Protein AF-A0A0P7AAW5-F1 (afdb_monomer_lite)

Sequence (251 aa):
MNTQIGVGLLVGAVTGTSIYIWNSDNFTKPQKIILLFCIVFPPAQWILAIILFFYNSSVKPSLNVNLNSSSKESTPKTKKQGLSTTEQKQSVEILKEKGLLNESEYQEKIDIIEKQIKIDKIYKSKEYLNLKSLFESGLFTKDEFENKVELLKTKASENNSFIQSDFVREKLIGIWKDNVGTIEFWDDNTFVFNDKNKDITNGSWSVDNSDIIEIRFNSRLEKFYILELSEKTLSYEHNNSRFTLKKENLI

Organism: NCBI:txid1300341

Structure (mmCIF, N/CA/C/O backbone):
data_AF-A0A0P7AAW5-F1
#
_entry.id   AF-A0A0P7AAW5-F1
#
loop_
_atom_site.group_PDB
_atom_site.id
_atom_site.type_symbol
_atom_site.label_atom_id
_atom_site.label_alt_id
_atom_site.label_comp_id
_atom_site.label_asym_id
_atom_site.label_entity_id
_atom_site.label_seq_id
_atom_site.pdbx_PDB_ins_code
_atom_site.Cartn_x
_atom_site.Cartn_y
_atom_site.Cartn_z
_atom_site.occupancy
_atom_site.B_iso_or_equiv
_atom_site.auth_seq_id
_atom_site.auth_comp_id
_atom_site.auth_asym_id
_atom_site.auth_atom_id
_atom_site.pdbx_PDB_model_num
ATOM 1 N N . MET A 1 1 ? 15.274 -18.734 73.877 1.00 60.03 1 MET A N 1
ATOM 2 C CA . MET A 1 1 ? 14.303 -17.776 73.301 1.00 60.03 1 MET A CA 1
ATOM 3 C C . MET A 1 1 ? 12.918 -18.245 73.725 1.00 60.03 1 MET A C 1
ATOM 5 O O . MET A 1 1 ? 12.620 -19.405 73.475 1.00 60.03 1 MET A O 1
ATOM 9 N N . ASN A 1 2 ? 12.127 -17.438 74.443 1.00 74.19 2 ASN A N 1
ATOM 10 C CA . ASN A 1 2 ? 10.803 -17.876 74.907 1.00 74.19 2 ASN A CA 1
ATOM 11 C C . ASN A 1 2 ? 9.932 -18.207 73.692 1.00 74.19 2 ASN A C 1
ATOM 13 O O . ASN A 1 2 ? 9.602 -17.322 72.903 1.00 74.19 2 ASN A O 1
ATOM 17 N N . THR A 1 3 ? 9.574 -19.478 73.538 1.00 80.56 3 THR A N 1
ATOM 18 C CA . THR A 1 3 ? 8.746 -19.997 72.437 1.00 80.56 3 THR A CA 1
ATOM 19 C C . THR A 1 3 ? 7.432 -19.227 72.304 1.00 80.56 3 THR A C 1
ATOM 21 O O . THR A 1 3 ? 6.986 -18.954 71.194 1.00 80.56 3 THR A O 1
ATOM 24 N N . GLN A 1 4 ? 6.876 -18.762 73.424 1.00 84.81 4 GLN A N 1
ATOM 25 C CA . GLN A 1 4 ? 5.680 -17.918 73.474 1.00 84.81 4 GLN A CA 1
ATOM 26 C C . GLN A 1 4 ? 5.862 -16.551 72.788 1.00 84.81 4 GLN A C 1
ATOM 28 O O . GLN A 1 4 ? 4.959 -16.085 72.097 1.00 84.81 4 GLN A O 1
ATOM 33 N N . ILE A 1 5 ? 7.040 -15.930 72.915 1.00 85.81 5 ILE A N 1
ATOM 34 C CA . ILE A 1 5 ? 7.345 -14.634 72.283 1.00 85.81 5 ILE A CA 1
ATOM 35 C C . ILE A 1 5 ? 7.460 -14.802 70.762 1.00 85.81 5 ILE A C 1
ATOM 37 O O . ILE A 1 5 ? 6.952 -13.976 70.008 1.00 85.81 5 ILE A O 1
ATOM 41 N N . GLY A 1 6 ? 8.076 -15.898 70.306 1.00 83.31 6 GLY A N 1
ATOM 42 C CA . GLY A 1 6 ? 8.204 -16.206 68.879 1.00 83.31 6 GLY A CA 1
ATOM 43 C C . GLY A 1 6 ? 6.856 -16.459 68.201 1.00 83.31 6 GLY A C 1
ATOM 44 O O . GLY A 1 6 ? 6.602 -15.928 67.122 1.00 83.31 6 GLY A O 1
ATOM 45 N N . VAL A 1 7 ? 5.965 -17.209 68.858 1.00 87.44 7 VAL A N 1
ATOM 46 C CA . VAL A 1 7 ? 4.606 -17.461 68.351 1.00 87.44 7 VAL A CA 1
ATOM 47 C C . VAL A 1 7 ? 3.795 -16.165 68.293 1.00 87.44 7 VAL A C 1
ATOM 49 O O . VAL A 1 7 ? 3.153 -15.904 67.280 1.00 87.44 7 VAL A O 1
ATOM 52 N N . GLY A 1 8 ? 3.869 -15.318 69.326 1.00 88.75 8 GLY A N 1
ATOM 53 C CA . GLY A 1 8 ? 3.183 -14.022 69.335 1.00 88.75 8 GLY A CA 1
ATOM 54 C C . GLY A 1 8 ? 3.634 -13.097 68.200 1.00 88.75 8 GLY A C 1
ATOM 55 O O . GLY A 1 8 ? 2.800 -12.491 67.529 1.00 88.75 8 GLY A O 1
ATOM 56 N N . LEU A 1 9 ? 4.941 -13.045 67.928 1.00 90.69 9 LEU A N 1
ATOM 57 C CA . LEU A 1 9 ? 5.499 -12.259 66.823 1.00 90.69 9 LEU A CA 1
ATOM 58 C C . LEU A 1 9 ? 5.022 -12.794 65.466 1.00 90.69 9 LEU A C 1
ATOM 60 O O . LEU A 1 9 ? 4.616 -12.013 64.607 1.00 90.69 9 LEU A O 1
ATOM 64 N N . LEU A 1 10 ? 5.000 -14.118 65.292 1.00 87.69 10 LEU A N 1
ATOM 65 C CA . LEU A 1 10 ? 4.547 -14.751 64.055 1.00 87.69 10 LEU A CA 1
ATOM 66 C C . LEU A 1 10 ? 3.060 -14.481 63.804 1.00 87.69 10 LEU A C 1
ATOM 68 O O . LEU A 1 10 ? 2.701 -14.013 62.727 1.00 87.69 10 LEU A O 1
ATOM 72 N N . VAL A 1 11 ? 2.199 -14.685 64.803 1.00 89.31 11 VAL A N 1
ATOM 73 C CA . VAL A 1 11 ? 0.760 -14.394 64.685 1.00 89.31 11 VAL A CA 1
ATOM 74 C C . VAL A 1 11 ? 0.523 -12.906 64.406 1.00 89.31 11 VAL A C 1
ATOM 76 O O . VAL A 1 11 ? -0.292 -12.565 63.546 1.00 89.31 11 VAL A O 1
ATOM 79 N N . GLY A 1 12 ? 1.273 -12.015 65.062 1.00 90.81 12 GLY A N 1
ATOM 80 C CA . GLY A 1 12 ? 1.225 -10.574 64.807 1.00 90.81 12 GLY A CA 1
ATOM 81 C C . GLY A 1 12 ? 1.619 -10.210 63.373 1.00 90.81 12 GLY A C 1
ATOM 82 O O . GLY A 1 12 ? 0.909 -9.450 62.716 1.00 90.81 12 GLY A O 1
ATOM 83 N N . ALA A 1 13 ? 2.696 -10.801 62.848 1.00 90.62 13 ALA A N 1
ATOM 84 C CA . ALA A 1 13 ? 3.151 -10.580 61.477 1.00 90.62 13 ALA A CA 1
ATOM 85 C C . ALA A 1 13 ? 2.133 -11.081 60.441 1.00 90.62 13 ALA A C 1
ATOM 87 O O . ALA A 1 13 ? 1.838 -10.382 59.470 1.00 90.62 13 ALA A O 1
ATOM 88 N N . VAL A 1 14 ? 1.545 -12.259 60.656 1.00 91.62 14 VAL A N 1
ATOM 89 C CA . VAL A 1 14 ? 0.522 -12.838 59.767 1.00 91.62 14 VAL A CA 1
ATOM 90 C C . VAL A 1 14 ? -0.755 -12.004 59.771 1.00 91.62 14 VAL A C 1
ATOM 92 O O . VAL A 1 14 ? -1.318 -11.705 58.717 1.00 91.62 14 VAL A O 1
ATOM 95 N N . THR A 1 15 ? -1.186 -11.561 60.949 1.00 91.31 15 THR A N 1
ATOM 96 C CA . THR A 1 15 ? -2.377 -10.717 61.087 1.00 91.31 15 THR A CA 1
ATOM 97 C C . THR A 1 15 ? -2.145 -9.348 60.448 1.00 91.31 15 THR A C 1
ATOM 99 O O . THR A 1 15 ? -2.961 -8.894 59.647 1.00 91.31 15 THR A O 1
ATOM 102 N N . GLY A 1 16 ? -1.000 -8.716 60.724 1.00 93.19 16 GLY A N 1
ATOM 103 C CA . GLY A 1 16 ? -0.636 -7.417 60.155 1.00 93.19 16 GLY A CA 1
ATOM 104 C C . GLY A 1 16 ? -0.515 -7.450 58.631 1.00 93.19 16 GLY A C 1
ATOM 105 O O . GLY A 1 16 ? -1.063 -6.584 57.950 1.00 93.19 16 GLY A O 1
ATOM 106 N N . THR A 1 17 ? 0.130 -8.481 58.077 1.00 88.69 17 THR A N 1
ATOM 107 C CA . THR A 1 17 ? 0.232 -8.662 56.617 1.00 88.69 17 THR A CA 1
ATOM 108 C C . THR A 1 17 ? -1.128 -8.924 55.976 1.00 88.69 17 THR A C 1
ATOM 110 O O . THR A 1 17 ? -1.423 -8.350 54.929 1.00 88.69 17 THR A O 1
ATOM 113 N N . SER A 1 18 ? -2.000 -9.699 56.623 1.00 89.44 18 SER A N 1
ATOM 114 C CA . SER A 1 18 ? -3.362 -9.944 56.133 1.00 89.44 18 SER A CA 1
ATOM 115 C C . SER A 1 18 ? -4.206 -8.665 56.104 1.00 89.44 18 SER A C 1
ATOM 117 O O . SER A 1 18 ? -4.866 -8.392 55.101 1.00 89.44 18 SER A O 1
ATOM 119 N N . ILE A 1 19 ? -4.132 -7.835 57.153 1.00 91.81 19 ILE A N 1
ATOM 120 C CA . ILE A 1 19 ? -4.803 -6.524 57.202 1.00 91.81 19 ILE A CA 1
ATOM 121 C C . ILE A 1 19 ? -4.259 -5.596 56.109 1.00 91.81 19 ILE A C 1
ATOM 123 O O . ILE A 1 19 ? -5.036 -4.950 55.403 1.00 91.81 19 ILE A O 1
ATOM 127 N N . TYR A 1 20 ? -2.936 -5.554 55.928 1.00 92.19 20 TYR A N 1
ATOM 128 C CA . TYR A 1 20 ? -2.303 -4.754 54.878 1.00 92.19 20 TYR A CA 1
ATOM 129 C C . TYR A 1 20 ? -2.790 -5.157 53.479 1.00 92.19 20 TYR A C 1
ATOM 131 O O . TYR A 1 20 ? -3.197 -4.300 52.695 1.00 92.19 20 TYR A O 1
ATOM 139 N N . ILE A 1 21 ? -2.813 -6.459 53.173 1.00 90.44 21 ILE A N 1
ATOM 140 C CA . ILE A 1 21 ? -3.305 -6.988 51.890 1.00 90.44 21 ILE A CA 1
ATOM 141 C C . ILE A 1 21 ? -4.779 -6.623 51.682 1.00 90.44 21 ILE A C 1
ATOM 143 O O . ILE A 1 21 ? -5.168 -6.225 50.581 1.00 90.44 21 ILE A O 1
ATOM 147 N N . TRP A 1 22 ? -5.599 -6.726 52.731 1.00 90.31 22 TRP A N 1
ATOM 148 C CA . TRP A 1 22 ? -7.027 -6.425 52.654 1.00 90.31 22 TRP A CA 1
ATOM 149 C C . TRP A 1 22 ? -7.299 -4.951 52.331 1.00 90.31 22 TRP A C 1
ATOM 151 O O . TRP A 1 22 ? -8.134 -4.653 51.472 1.00 90.31 22 TRP A O 1
ATOM 161 N N . ASN A 1 23 ? -6.543 -4.038 52.944 1.00 89.75 23 ASN A N 1
ATOM 162 C CA . ASN A 1 23 ? -6.701 -2.594 52.756 1.00 89.75 23 ASN A CA 1
ATOM 163 C C . ASN A 1 23 ? -5.959 -2.035 51.534 1.00 89.75 23 ASN A C 1
ATOM 165 O O . ASN A 1 23 ? -6.226 -0.913 51.125 1.00 89.75 23 ASN A O 1
ATOM 169 N N . SER A 1 24 ? -5.041 -2.790 50.930 1.00 88.31 24 SER A N 1
ATOM 170 C CA . SER A 1 24 ? -4.244 -2.303 49.801 1.00 88.31 24 SER A CA 1
ATOM 171 C C . SER A 1 24 ? -5.014 -2.309 48.473 1.00 88.31 24 SER A C 1
ATOM 173 O O . SER A 1 24 ? -5.672 -3.291 48.126 1.00 88.31 24 SER A O 1
ATOM 175 N N . ASP A 1 25 ? -4.853 -1.257 47.667 1.00 87.62 25 ASP A N 1
ATOM 176 C CA . ASP A 1 25 ? -5.354 -1.176 46.279 1.00 87.62 25 ASP A CA 1
ATOM 177 C C . ASP A 1 25 ? -4.447 -1.885 45.258 1.00 87.62 25 ASP A C 1
ATOM 179 O O . ASP A 1 25 ? -4.688 -1.876 44.041 1.00 87.62 25 ASP A O 1
ATOM 183 N N . ASN A 1 26 ? -3.371 -2.509 45.741 1.00 86.12 26 ASN A N 1
ATOM 184 C CA . ASN A 1 26 ? -2.445 -3.270 44.911 1.00 86.12 26 ASN A CA 1
ATOM 185 C C . ASN A 1 26 ? -2.967 -4.665 44.579 1.00 86.12 26 ASN A C 1
ATOM 187 O O . ASN A 1 26 ? -2.410 -5.298 43.692 1.00 86.12 26 ASN A O 1
ATOM 191 N N . PHE A 1 27 ? -4.030 -5.132 45.241 1.00 89.88 27 PHE A N 1
ATOM 192 C CA . PHE A 1 27 ? -4.625 -6.448 45.020 1.00 89.88 27 PHE A CA 1
ATOM 193 C C . PHE A 1 27 ? -6.083 -6.322 44.582 1.00 89.88 27 PHE A C 1
ATOM 195 O O . PHE A 1 27 ? -6.860 -5.536 45.124 1.00 89.88 27 PHE A O 1
ATOM 202 N N . THR A 1 28 ? -6.483 -7.134 43.612 1.00 90.06 28 THR A N 1
ATOM 203 C CA . THR A 1 28 ? -7.884 -7.244 43.193 1.00 90.06 28 THR A CA 1
ATOM 204 C C . THR A 1 28 ? -8.702 -7.998 44.247 1.00 90.06 28 THR A C 1
ATOM 206 O O . THR A 1 28 ? -8.170 -8.803 45.011 1.00 90.06 28 THR A O 1
ATOM 209 N N . LYS A 1 29 ? -10.023 -7.782 44.282 1.00 89.31 29 LYS A N 1
ATOM 210 C CA . LYS A 1 29 ? -10.941 -8.501 45.188 1.00 89.31 29 LYS A CA 1
ATOM 211 C C . LYS A 1 29 ? -10.742 -10.034 45.194 1.00 89.31 29 LYS A C 1
ATOM 213 O O . LYS A 1 29 ? -10.622 -10.581 46.287 1.00 89.31 29 LYS A O 1
ATOM 218 N N . PRO A 1 30 ? -10.639 -10.739 44.045 1.00 89.81 30 PRO A N 1
ATOM 219 C CA . PRO A 1 30 ? -10.404 -12.185 44.056 1.00 89.81 30 PRO A CA 1
ATOM 220 C C . PRO A 1 30 ? -9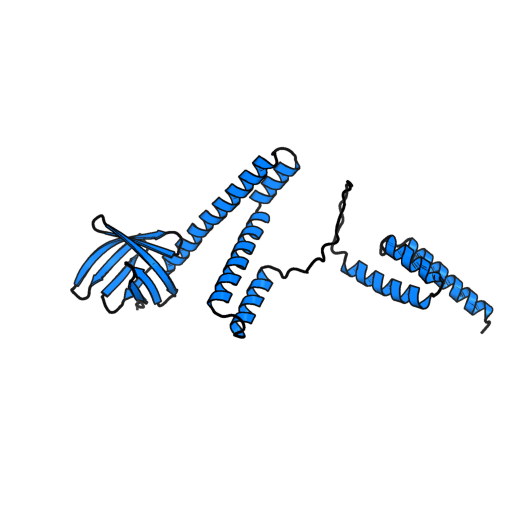.026 -12.565 44.615 1.00 89.81 30 PRO A C 1
ATOM 222 O O . PRO A 1 30 ? -8.917 -13.534 45.357 1.00 89.81 30 PRO A O 1
ATOM 225 N N . GLN A 1 31 ? -7.981 -11.784 44.333 1.00 90.81 31 GLN A N 1
ATOM 226 C CA . GLN A 1 31 ? -6.645 -12.023 44.889 1.00 90.81 31 GLN A CA 1
ATOM 227 C C . GLN A 1 31 ? -6.622 -11.861 46.412 1.00 90.81 31 GLN A C 1
ATOM 229 O O . GLN A 1 31 ? -6.001 -12.670 47.095 1.00 90.81 31 GLN A O 1
ATOM 234 N N . LYS A 1 32 ? -7.343 -10.869 46.954 1.00 92.38 32 LYS A N 1
ATOM 235 C CA . LYS A 1 32 ? -7.508 -10.694 48.406 1.00 92.38 32 LYS A CA 1
ATOM 236 C C . LYS A 1 32 ? -8.177 -11.912 49.045 1.00 92.38 32 LYS A C 1
ATOM 238 O O . LYS A 1 32 ? -7.732 -12.359 50.094 1.00 92.38 32 LYS A O 1
ATOM 243 N N . ILE A 1 33 ? -9.198 -12.473 48.395 1.00 91.44 33 ILE A N 1
ATOM 244 C CA . ILE A 1 33 ? -9.905 -13.672 48.874 1.00 91.44 33 ILE A CA 1
ATOM 245 C C . ILE A 1 33 ? -8.979 -14.899 48.865 1.00 91.44 33 ILE A C 1
ATOM 247 O O . ILE A 1 33 ? -8.920 -15.621 49.857 1.00 91.44 33 ILE A O 1
ATOM 251 N N . ILE A 1 34 ? -8.215 -15.110 47.788 1.00 91.12 34 ILE A N 1
ATOM 252 C CA . ILE A 1 34 ? -7.255 -16.224 47.696 1.00 91.12 34 ILE A CA 1
ATOM 253 C C . ILE A 1 34 ? -6.165 -16.086 48.769 1.00 91.12 34 ILE A C 1
ATOM 255 O O . ILE A 1 34 ? -5.879 -17.042 49.485 1.00 91.12 34 ILE A O 1
ATOM 259 N N . LEU A 1 35 ? -5.594 -14.888 48.931 1.00 90.62 35 LEU A N 1
ATOM 260 C CA . LEU A 1 35 ? -4.565 -14.624 49.941 1.00 90.62 35 LEU A CA 1
ATOM 261 C C . LEU A 1 35 ? -5.091 -14.779 51.371 1.00 90.62 35 LEU A C 1
ATOM 263 O O . LEU A 1 35 ? -4.342 -15.213 52.241 1.00 90.62 35 LEU A O 1
ATOM 267 N N . LEU A 1 36 ? -6.365 -14.464 51.615 1.00 89.31 36 LEU A N 1
ATOM 268 C CA . LEU A 1 36 ? -7.005 -14.675 52.912 1.00 89.31 36 LEU A CA 1
ATOM 269 C C . LEU A 1 36 ? -7.164 -16.168 53.227 1.00 89.31 36 LEU A C 1
ATOM 271 O O . LEU A 1 36 ? -6.926 -16.576 54.359 1.00 89.31 36 LEU A O 1
ATOM 275 N N . PHE A 1 37 ? -7.495 -17.000 52.235 1.00 89.81 37 PHE A N 1
ATOM 276 C CA . PHE A 1 37 ? -7.527 -18.457 52.413 1.00 89.81 37 PHE A CA 1
ATOM 277 C C . PHE A 1 37 ? -6.135 -19.022 52.750 1.00 89.81 37 PHE A C 1
ATOM 279 O O . PHE A 1 37 ? -6.005 -19.947 53.550 1.00 89.81 37 PHE A O 1
ATOM 286 N N . CYS A 1 38 ? -5.075 -18.417 52.207 1.00 87.75 38 CYS A N 1
ATOM 287 C CA . CYS A 1 38 ? -3.691 -18.799 52.489 1.00 87.75 38 CYS A CA 1
ATOM 288 C C . CYS A 1 38 ? -3.187 -18.414 53.893 1.00 87.75 38 CYS A C 1
ATOM 290 O O . CYS A 1 38 ? -2.050 -18.754 54.213 1.00 87.75 38 CYS A O 1
ATOM 292 N N . ILE A 1 39 ? -3.994 -17.779 54.754 1.00 88.38 39 ILE A N 1
ATOM 293 C CA . ILE A 1 39 ? -3.581 -17.410 56.124 1.00 88.38 39 ILE A CA 1
ATOM 294 C C . ILE A 1 39 ? -3.192 -18.624 56.985 1.00 88.38 39 ILE A C 1
ATOM 296 O O . ILE A 1 39 ? -2.385 -18.511 57.905 1.00 88.38 39 ILE A O 1
ATOM 300 N N . VAL A 1 40 ? -3.725 -19.806 56.651 1.00 89.12 40 VAL A N 1
ATOM 301 C CA . VAL A 1 40 ? -3.396 -21.088 57.297 1.00 89.12 40 VAL A CA 1
ATOM 302 C C . VAL A 1 40 ? -1.945 -21.503 57.020 1.00 89.12 40 VAL A C 1
ATOM 304 O O . VAL A 1 40 ? -1.347 -22.236 57.805 1.00 89.12 40 VAL A O 1
ATOM 307 N N . PHE A 1 41 ? -1.351 -21.008 55.930 1.00 93.00 41 PHE A N 1
ATOM 308 C CA . PHE A 1 41 ? 0.029 -21.288 55.550 1.00 93.00 41 PHE A CA 1
ATOM 309 C C . PHE A 1 41 ? 0.771 -19.989 55.178 1.00 93.00 41 PHE A C 1
ATOM 311 O O . PHE A 1 41 ? 0.967 -19.684 53.993 1.00 93.00 41 PHE A O 1
ATOM 318 N N . PRO A 1 42 ? 1.227 -19.223 56.190 1.00 85.56 42 PRO A N 1
ATOM 319 C CA . PRO A 1 42 ? 1.832 -17.906 55.995 1.00 85.56 42 PRO A CA 1
ATOM 320 C C . PRO A 1 42 ? 2.977 -17.830 54.978 1.00 85.56 42 PRO A C 1
ATOM 322 O O . PRO A 1 42 ? 3.006 -16.874 54.201 1.00 85.56 42 PRO A O 1
ATOM 325 N N . PRO A 1 43 ? 3.891 -18.820 54.888 1.00 89.56 43 PRO A N 1
ATOM 326 C CA . PRO A 1 43 ? 4.946 -18.774 53.881 1.00 89.56 43 PRO A CA 1
ATOM 327 C C . PRO A 1 43 ? 4.408 -18.731 52.442 1.00 89.56 43 PRO A C 1
ATOM 329 O O . PRO A 1 43 ? 4.913 -17.958 51.629 1.00 89.56 43 PRO A O 1
ATOM 332 N N . ALA A 1 44 ? 3.353 -19.493 52.118 1.00 88.50 44 ALA A N 1
ATOM 333 C CA . ALA A 1 44 ? 2.747 -19.412 50.783 1.00 88.50 44 ALA A CA 1
ATOM 334 C C . ALA A 1 44 ? 1.960 -18.115 50.594 1.00 88.50 44 ALA A C 1
ATOM 336 O O . ALA A 1 44 ? 1.981 -17.566 49.494 1.00 88.50 44 ALA A O 1
ATOM 337 N N . GLN A 1 45 ? 1.312 -17.600 51.647 1.00 91.50 45 GLN A N 1
ATOM 338 C CA . GLN A 1 45 ? 0.633 -16.304 51.595 1.00 91.50 45 GLN A CA 1
ATOM 339 C C . GLN A 1 45 ? 1.604 -15.192 51.175 1.00 91.50 45 GLN A C 1
ATOM 341 O O . GLN A 1 45 ? 1.270 -14.389 50.307 1.00 91.50 45 GLN A O 1
ATOM 346 N N . TRP A 1 46 ? 2.820 -15.166 51.729 1.00 91.88 46 TRP A N 1
ATOM 347 C CA . TRP A 1 46 ? 3.830 -14.160 51.388 1.00 91.88 46 TRP A CA 1
ATOM 348 C C . TRP A 1 46 ? 4.375 -14.319 49.972 1.00 91.88 46 TRP A C 1
ATOM 350 O O . TRP A 1 46 ? 4.439 -13.337 49.234 1.00 91.88 46 TRP A O 1
ATOM 360 N N . ILE A 1 47 ? 4.715 -15.545 49.562 1.00 91.25 47 ILE A N 1
ATOM 361 C CA . ILE A 1 47 ? 5.205 -15.814 48.201 1.00 91.25 47 I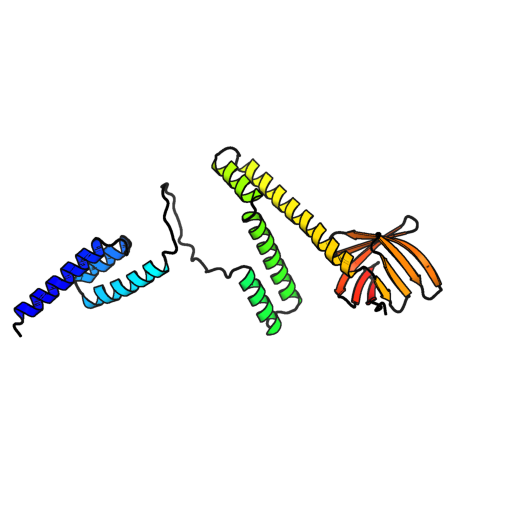LE A CA 1
ATOM 362 C C . ILE A 1 47 ? 4.150 -15.399 47.169 1.00 91.25 47 ILE A C 1
ATOM 364 O O . ILE A 1 47 ? 4.455 -14.685 46.212 1.00 91.25 47 ILE A O 1
ATOM 368 N N . LEU A 1 48 ? 2.892 -15.785 47.387 1.00 89.94 48 LEU A N 1
ATOM 369 C CA . LEU A 1 48 ? 1.798 -15.449 46.485 1.00 89.94 48 LEU A CA 1
ATOM 370 C C . LEU A 1 48 ? 1.506 -13.943 46.486 1.00 89.94 48 LEU A C 1
ATOM 372 O O . LEU A 1 48 ? 1.275 -13.371 45.423 1.00 89.94 48 LEU A O 1
ATOM 376 N N . ALA A 1 49 ? 1.570 -13.281 47.645 1.00 90.50 49 ALA A N 1
ATOM 377 C CA . ALA A 1 49 ? 1.399 -11.833 47.738 1.00 90.50 49 ALA A CA 1
ATOM 378 C C . ALA A 1 49 ? 2.466 -11.084 46.927 1.00 90.50 49 ALA A C 1
ATOM 380 O O . ALA A 1 49 ? 2.126 -10.141 46.218 1.00 90.50 49 ALA A O 1
ATOM 381 N N . ILE A 1 50 ? 3.728 -11.527 46.964 1.00 90.25 50 ILE A N 1
ATOM 382 C CA . ILE A 1 50 ? 4.820 -10.929 46.180 1.00 90.25 50 ILE A CA 1
ATOM 383 C C . ILE A 1 50 ? 4.580 -11.115 44.677 1.00 90.25 50 ILE A C 1
ATOM 385 O O . ILE A 1 50 ? 4.646 -10.145 43.922 1.00 90.25 50 ILE A O 1
ATOM 389 N N . ILE A 1 51 ? 4.248 -12.333 44.234 1.00 88.75 51 ILE A N 1
ATOM 390 C CA . ILE A 1 51 ? 3.983 -12.623 42.813 1.00 88.75 51 ILE A CA 1
ATOM 391 C C . ILE A 1 51 ? 2.825 -11.764 42.295 1.00 88.75 51 ILE A C 1
ATOM 393 O O . ILE A 1 51 ? 2.934 -11.134 41.244 1.00 88.75 51 ILE A O 1
ATOM 397 N N . LEU A 1 52 ? 1.725 -11.703 43.048 1.00 90.88 52 LEU A N 1
ATOM 398 C CA . LEU A 1 52 ? 0.547 -10.922 42.674 1.00 90.88 52 LEU A CA 1
ATOM 399 C C . LEU A 1 52 ? 0.822 -9.417 42.695 1.00 90.88 52 LEU A C 1
ATOM 401 O O . LEU A 1 52 ? 0.314 -8.701 41.836 1.00 90.88 52 LEU A O 1
ATOM 405 N N . PHE A 1 53 ? 1.642 -8.941 43.632 1.00 87.69 53 PHE A N 1
ATOM 406 C CA . PHE A 1 53 ? 2.058 -7.544 43.694 1.00 87.69 53 PHE A CA 1
ATOM 407 C C . PHE A 1 53 ? 2.818 -7.133 42.427 1.00 87.69 53 PHE A C 1
ATOM 409 O O . PHE A 1 53 ? 2.442 -6.149 41.787 1.00 87.69 53 PHE A O 1
ATOM 416 N N . PHE A 1 54 ? 3.824 -7.910 42.010 1.00 86.88 54 PHE A N 1
ATOM 417 C CA . PHE A 1 54 ? 4.565 -7.636 40.775 1.00 86.88 54 PHE A CA 1
ATOM 418 C C . PHE A 1 54 ? 3.688 -7.781 39.531 1.00 86.88 54 PHE A C 1
ATOM 420 O O . PHE A 1 54 ? 3.709 -6.902 38.674 1.00 86.88 54 PHE A O 1
ATOM 427 N N . TYR A 1 55 ? 2.852 -8.819 39.461 1.00 86.75 55 TYR A N 1
ATOM 428 C CA . TYR A 1 55 ? 1.915 -9.005 38.352 1.00 86.75 55 TYR A CA 1
ATOM 429 C C . TYR A 1 55 ? 0.967 -7.807 38.195 1.00 86.75 55 TYR A C 1
ATOM 431 O O . TYR A 1 55 ? 0.809 -7.266 37.103 1.00 86.75 55 TYR A O 1
ATOM 439 N N . ASN A 1 56 ? 0.378 -7.328 39.293 1.00 84.94 56 ASN A N 1
ATOM 440 C CA . ASN A 1 56 ? -0.519 -6.174 39.260 1.00 84.94 56 ASN A CA 1
ATOM 441 C C . ASN A 1 56 ? 0.222 -4.858 38.996 1.00 84.94 56 ASN A C 1
ATOM 443 O O . ASN A 1 56 ? -0.356 -3.950 38.402 1.00 84.94 56 ASN A O 1
ATOM 447 N N . SER A 1 57 ? 1.484 -4.747 39.415 1.00 77.44 57 SER A N 1
ATOM 448 C CA . SER A 1 57 ? 2.334 -3.595 39.109 1.00 77.44 57 SER A CA 1
ATOM 449 C C . SER A 1 57 ? 2.679 -3.530 37.616 1.00 77.44 57 SER A C 1
ATOM 451 O O . SER A 1 57 ? 2.586 -2.458 37.025 1.00 77.44 57 SER A O 1
ATOM 453 N N . SER A 1 58 ? 2.956 -4.668 36.971 1.00 67.06 58 SER A N 1
ATOM 454 C CA . SER A 1 58 ? 3.212 -4.747 35.523 1.00 67.06 58 SER A CA 1
ATOM 455 C C . SER A 1 58 ? 1.960 -4.532 34.661 1.00 67.06 58 SER A C 1
ATOM 457 O O . SER A 1 58 ? 2.071 -4.117 33.511 1.00 67.06 58 SER A O 1
ATOM 459 N N . VAL A 1 59 ? 0.765 -4.795 35.202 1.00 62.81 59 VAL A N 1
ATOM 460 C CA . VAL A 1 59 ? -0.525 -4.678 34.491 1.00 62.81 59 VAL A CA 1
ATOM 461 C C . VAL A 1 59 ? -1.193 -3.304 34.677 1.00 62.81 59 VAL A C 1
ATOM 463 O O . VAL A 1 59 ? -2.209 -3.032 34.040 1.00 62.81 59 VAL A O 1
ATOM 466 N N . LYS A 1 60 ? -0.621 -2.386 35.471 1.00 52.19 60 LYS A N 1
ATOM 467 C CA . LYS A 1 60 ? -1.097 -0.993 35.589 1.00 52.19 60 LYS A CA 1
ATOM 468 C C . LYS A 1 60 ? -0.251 0.006 34.763 1.00 52.19 60 LYS A C 1
ATOM 470 O O . LYS A 1 60 ? 0.401 0.860 35.362 1.00 52.19 60 LYS A O 1
ATOM 475 N N . PRO A 1 61 ? -0.287 0.021 33.415 1.00 44.00 61 PRO A N 1
ATOM 476 C CA . PRO A 1 61 ? -0.040 1.254 32.685 1.00 44.00 61 PRO A CA 1
ATOM 477 C C . PRO A 1 61 ? -1.327 2.091 32.740 1.00 44.00 61 PRO A C 1
ATOM 479 O O . PRO A 1 61 ? -2.318 1.765 32.096 1.00 44.00 61 PRO A O 1
ATOM 482 N N . SER A 1 62 ? -1.312 3.134 33.577 1.00 42.62 62 SER A N 1
ATOM 483 C CA . SER A 1 62 ? -2.211 4.302 33.541 1.00 42.62 62 SER A CA 1
ATOM 484 C C . SER A 1 62 ? -3.697 4.034 33.243 1.00 42.62 62 SER A C 1
ATOM 486 O O . SER A 1 62 ? -4.123 4.027 32.090 1.00 42.62 62 SER A O 1
ATOM 488 N N . LEU A 1 63 ? -4.526 3.944 34.283 1.00 37.62 63 LEU A N 1
ATOM 489 C CA . LEU A 1 63 ? -5.963 4.169 34.129 1.00 37.62 63 LEU A CA 1
ATOM 490 C C . LEU A 1 63 ? -6.482 4.951 35.330 1.00 37.62 63 LEU A C 1
ATOM 492 O O . LEU A 1 63 ? -6.828 4.404 36.373 1.00 37.62 63 LEU A O 1
ATOM 496 N N . ASN A 1 64 ? -6.470 6.268 35.158 1.00 33.91 64 ASN A N 1
ATOM 497 C CA . ASN A 1 64 ? -7.365 7.170 35.854 1.00 33.91 64 ASN A CA 1
ATOM 498 C C . ASN A 1 64 ? -8.429 7.602 34.832 1.00 33.91 64 ASN A C 1
ATOM 500 O O . ASN A 1 64 ? -8.114 7.735 33.651 1.00 33.91 64 ASN A O 1
ATOM 504 N N . VAL A 1 65 ? -9.645 7.847 35.322 1.00 33.38 65 VAL A N 1
ATOM 505 C CA . VAL A 1 65 ? -10.871 8.276 34.610 1.00 33.38 65 VAL A CA 1
ATOM 506 C C . VAL A 1 65 ? -11.856 7.155 34.205 1.00 33.38 65 VAL A C 1
ATOM 508 O O . VAL A 1 65 ? -11.949 6.720 33.066 1.00 33.38 65 VAL A O 1
ATOM 511 N N . ASN A 1 66 ? -12.596 6.716 35.231 1.00 30.30 66 ASN A N 1
ATOM 512 C CA . ASN A 1 66 ? -14.054 6.841 35.416 1.00 30.30 66 ASN A CA 1
ATOM 513 C C . ASN A 1 66 ? -15.100 6.275 34.419 1.00 30.30 66 ASN A C 1
ATOM 515 O O . ASN A 1 66 ? -15.217 6.715 33.285 1.00 30.30 66 ASN A O 1
ATOM 519 N N . LEU A 1 67 ? -16.002 5.481 35.031 1.00 36.53 67 LEU A N 1
ATOM 520 C CA . LEU A 1 67 ? -17.479 5.487 34.926 1.00 36.53 67 LEU A CA 1
ATOM 521 C C . LEU A 1 67 ? -18.121 5.115 33.575 1.00 36.53 67 LEU A C 1
ATOM 523 O O . LEU A 1 67 ? -18.350 5.967 32.730 1.00 36.53 67 LEU A O 1
ATOM 527 N N . ASN A 1 68 ? -18.624 3.886 33.426 1.00 32.59 68 ASN A N 1
ATOM 528 C CA . ASN A 1 68 ? -19.936 3.471 33.942 1.00 32.59 68 ASN A CA 1
ATOM 529 C C . ASN A 1 68 ? -20.304 2.050 33.486 1.00 32.59 68 ASN A C 1
ATOM 531 O O . ASN A 1 68 ? -19.980 1.590 32.396 1.00 32.59 68 ASN A O 1
ATOM 535 N N . SER A 1 69 ? -20.993 1.361 34.384 1.00 38.09 69 SER A N 1
ATOM 536 C CA . SER A 1 69 ? -21.528 0.010 34.282 1.00 38.09 69 SER A CA 1
ATOM 537 C C . SER A 1 69 ? -22.668 -0.129 33.269 1.00 38.09 69 SER A C 1
ATOM 539 O O . SER A 1 69 ? -23.650 0.599 33.364 1.00 38.09 69 SER A O 1
ATOM 541 N N . SER A 1 70 ? -22.632 -1.170 32.436 1.00 32.78 70 SER A N 1
ATOM 542 C CA . SER A 1 70 ? -23.810 -2.014 32.203 1.00 32.78 70 SER A CA 1
ATOM 543 C C . SER A 1 70 ? -23.385 -3.373 31.648 1.00 32.78 70 SER A C 1
ATOM 545 O O . SER A 1 70 ? -22.531 -3.489 30.774 1.00 32.78 70 SER A O 1
ATOM 547 N N . SER A 1 71 ? -23.952 -4.407 32.245 1.00 38.84 71 SER A N 1
ATOM 548 C CA . SER A 1 71 ? -23.686 -5.826 32.063 1.00 38.84 71 SER A CA 1
ATOM 549 C C . SER A 1 71 ? -24.133 -6.369 30.706 1.00 38.84 71 SER A C 1
ATOM 551 O O . SER A 1 71 ? -25.275 -6.133 30.318 1.00 38.84 71 SER A O 1
ATOM 553 N N . LYS A 1 72 ? -23.297 -7.217 30.087 1.00 35.50 72 LYS A N 1
ATOM 554 C CA . LYS A 1 72 ? -23.699 -8.511 29.498 1.00 35.50 72 LYS A CA 1
ATOM 555 C C . LYS A 1 72 ? -22.482 -9.349 29.075 1.00 35.50 72 LYS A C 1
ATOM 557 O O . LYS A 1 72 ? -21.687 -8.948 28.238 1.00 35.50 72 LYS A O 1
ATOM 562 N N . GLU A 1 73 ? -22.365 -10.491 29.745 1.00 33.72 73 GLU A N 1
ATOM 563 C CA . GLU A 1 73 ? -21.962 -11.811 29.247 1.00 33.72 73 GLU A CA 1
ATOM 564 C C . GLU A 1 73 ? -20.918 -11.980 28.123 1.00 33.72 73 GLU A C 1
ATOM 566 O O . GLU A 1 73 ? -21.147 -11.700 26.951 1.00 33.72 73 GLU A O 1
ATOM 571 N N . SER A 1 74 ? -19.887 -12.740 28.513 1.00 35.84 74 SER A N 1
ATOM 572 C CA . SER A 1 74 ? -19.401 -13.971 27.867 1.00 35.84 74 SER A CA 1
ATOM 573 C C . SER A 1 74 ? -18.044 -13.945 27.137 1.00 35.84 74 SER A C 1
ATOM 575 O O . SER A 1 74 ? -17.814 -13.280 26.132 1.00 35.84 74 SER A O 1
ATOM 577 N N . THR A 1 75 ? -17.186 -14.838 27.651 1.00 30.11 75 THR A N 1
ATOM 578 C CA . THR A 1 75 ? -15.926 -15.407 27.136 1.00 30.11 75 THR A CA 1
ATOM 579 C C . THR A 1 75 ? -14.624 -14.596 27.298 1.00 30.11 75 THR A C 1
ATOM 581 O O . THR A 1 75 ? -14.415 -13.594 26.614 1.00 30.11 75 THR A O 1
ATOM 584 N N . PRO A 1 76 ? -13.663 -15.061 28.133 1.00 36.56 76 PRO A N 1
ATOM 585 C CA . PRO A 1 76 ? -12.290 -14.589 28.058 1.00 36.56 76 PRO A CA 1
ATOM 586 C C . PRO A 1 76 ? -11.650 -15.226 26.822 1.00 36.56 76 PRO A C 1
ATOM 588 O O . PRO A 1 76 ? -11.078 -16.313 26.876 1.00 36.56 76 PRO A O 1
ATOM 591 N N . LYS A 1 77 ? -11.772 -14.551 25.677 1.00 34.69 77 LYS A N 1
ATOM 592 C CA . LYS A 1 77 ? -10.912 -14.822 24.527 1.00 34.69 77 LYS A CA 1
ATOM 593 C C . LYS A 1 77 ? -9.479 -14.563 24.967 1.00 34.69 77 LYS A C 1
ATOM 595 O O . LYS A 1 77 ? -9.129 -13.444 25.342 1.00 34.69 77 LYS A O 1
ATOM 600 N N . THR A 1 78 ? -8.672 -15.612 24.927 1.00 35.50 78 THR A N 1
ATOM 601 C CA . THR A 1 78 ? -7.217 -15.588 25.023 1.00 35.50 78 THR A CA 1
ATOM 602 C C . THR A 1 78 ? -6.707 -14.423 24.176 1.00 35.50 78 THR A C 1
ATOM 604 O O . THR A 1 78 ? -6.757 -14.481 22.945 1.00 35.50 78 THR A O 1
ATOM 607 N N . LYS A 1 79 ? -6.270 -13.328 24.814 1.00 37.09 79 LYS A N 1
ATOM 608 C CA . LYS A 1 79 ? -5.555 -12.255 24.120 1.00 37.09 79 LYS A CA 1
ATOM 609 C C . LYS A 1 79 ? -4.224 -12.852 23.675 1.00 37.09 79 LYS A C 1
ATOM 611 O O . LYS A 1 79 ? -3.242 -12.802 24.406 1.00 37.09 79 LYS A O 1
ATOM 616 N N . LYS A 1 80 ? -4.209 -13.442 22.474 1.00 38.56 80 LYS A N 1
ATOM 617 C CA . LYS A 1 80 ? -3.001 -13.500 21.653 1.00 38.56 80 LYS A CA 1
ATOM 618 C C . LYS A 1 80 ? -2.464 -12.073 21.660 1.00 38.56 80 LYS A C 1
ATOM 620 O O . LYS A 1 80 ? -3.158 -11.164 21.206 1.00 38.56 80 LYS A O 1
ATOM 625 N N . GLN A 1 81 ? -1.299 -11.869 22.261 1.00 43.00 81 GLN A N 1
ATOM 626 C CA . GLN A 1 81 ? -0.525 -10.652 22.078 1.00 43.00 81 GLN A CA 1
ATOM 627 C C . GLN A 1 81 ? -0.214 -10.616 20.579 1.00 43.00 81 GLN A C 1
ATOM 629 O O . GLN A 1 81 ? 0.668 -11.322 20.101 1.00 43.00 81 GLN A O 1
ATOM 634 N N . GLY A 1 82 ? -1.078 -9.957 19.807 1.00 47.03 82 GLY A N 1
ATOM 635 C CA . GLY A 1 82 ? -0.869 -9.797 18.380 1.00 47.03 82 GLY A CA 1
ATOM 636 C C . GLY A 1 82 ? 0.376 -8.948 18.219 1.00 47.03 82 GLY A C 1
ATOM 637 O O . GLY A 1 82 ? 0.403 -7.838 18.751 1.00 47.03 82 GLY A O 1
ATOM 638 N N . LEU A 1 83 ? 1.392 -9.483 17.537 1.00 57.09 83 LEU A N 1
ATOM 639 C CA . LEU A 1 83 ? 2.517 -8.680 17.066 1.00 57.09 83 LEU A CA 1
ATOM 640 C C . LEU A 1 83 ? 1.963 -7.419 16.403 1.00 57.09 83 LEU A C 1
ATOM 642 O O . LEU A 1 83 ? 0.957 -7.496 15.683 1.00 57.09 83 LEU A O 1
ATOM 646 N N . SER A 1 84 ? 2.611 -6.280 16.631 1.00 71.44 84 SER A N 1
ATOM 647 C CA . SER A 1 84 ? 2.252 -5.060 15.912 1.00 71.44 84 SER A CA 1
ATOM 648 C C . SER A 1 84 ? 2.382 -5.295 14.405 1.00 71.44 84 SER A C 1
ATOM 650 O O . SER A 1 84 ? 3.182 -6.114 13.955 1.00 71.44 84 SER A O 1
ATOM 652 N N . THR A 1 85 ? 1.595 -4.595 13.594 1.00 73.56 85 THR A N 1
ATOM 653 C CA . THR A 1 85 ? 1.625 -4.738 12.129 1.00 73.56 85 THR A CA 1
ATOM 654 C C . THR A 1 85 ? 3.032 -4.507 11.545 1.00 73.56 85 THR A C 1
ATOM 656 O O . THR A 1 85 ? 3.400 -5.134 10.555 1.00 73.56 85 THR A O 1
ATOM 659 N N . THR A 1 86 ? 3.863 -3.695 12.209 1.00 71.62 86 THR A N 1
ATOM 660 C CA . THR A 1 86 ? 5.284 -3.492 11.880 1.00 71.62 86 THR A CA 1
ATOM 661 C C . THR A 1 86 ? 6.147 -4.718 12.199 1.00 71.62 86 THR A C 1
ATOM 663 O O . THR A 1 86 ? 6.959 -5.135 11.376 1.00 71.62 86 THR A O 1
ATOM 666 N N . GLU A 1 87 ? 5.948 -5.338 13.364 1.00 79.00 87 GLU A N 1
ATOM 667 C CA . GLU A 1 87 ? 6.650 -6.568 13.766 1.00 79.00 87 GLU A CA 1
ATOM 668 C C . GLU A 1 87 ? 6.232 -7.765 12.898 1.00 79.00 87 GLU A C 1
ATOM 670 O O . GLU A 1 87 ? 7.046 -8.641 12.606 1.00 79.00 87 GLU A O 1
ATOM 675 N N . GLN A 1 88 ? 4.974 -7.800 12.444 1.00 82.12 88 GLN A N 1
ATOM 676 C CA . GLN A 1 88 ? 4.489 -8.804 11.494 1.00 82.12 88 GLN A CA 1
ATOM 677 C C . GLN A 1 88 ? 5.205 -8.682 10.146 1.00 82.12 88 GLN A C 1
ATOM 679 O O . GLN A 1 88 ? 5.640 -9.699 9.609 1.00 82.12 88 GLN A O 1
ATOM 684 N N . LYS A 1 89 ? 5.390 -7.455 9.631 1.00 82.50 89 LYS A N 1
ATOM 685 C CA . LYS A 1 89 ? 6.123 -7.212 8.377 1.00 82.50 89 LYS A CA 1
ATOM 686 C C . LYS A 1 89 ? 7.573 -7.700 8.473 1.00 82.50 89 LYS A C 1
ATOM 688 O O . LYS A 1 89 ? 8.000 -8.483 7.630 1.00 82.50 89 LYS A O 1
ATOM 693 N N . GLN A 1 90 ? 8.275 -7.339 9.548 1.00 83.06 90 GLN A N 1
ATOM 694 C CA . GLN A 1 90 ? 9.643 -7.813 9.810 1.00 83.06 90 GLN A CA 1
ATOM 695 C C . GLN A 1 90 ? 9.714 -9.336 9.966 1.00 83.06 90 GLN A C 1
ATOM 697 O O . GLN A 1 90 ? 10.638 -9.977 9.478 1.00 83.06 90 GLN A O 1
ATOM 702 N N . SER A 1 91 ? 8.721 -9.943 10.616 1.00 84.56 91 SER A N 1
ATOM 703 C CA . SER A 1 91 ? 8.674 -11.398 10.776 1.00 84.56 91 SER A CA 1
ATOM 704 C C . SER A 1 91 ? 8.519 -12.110 9.431 1.00 84.56 91 SER A C 1
ATOM 706 O O . SER A 1 91 ? 9.193 -13.107 9.192 1.00 84.56 91 SER A O 1
ATOM 708 N N . VAL A 1 92 ? 7.665 -11.602 8.538 1.00 86.88 92 VAL A N 1
ATOM 709 C CA . VAL A 1 92 ? 7.479 -12.166 7.190 1.00 86.88 92 VAL A CA 1
ATOM 710 C C . VAL A 1 92 ? 8.735 -11.989 6.329 1.00 86.88 92 VAL A C 1
ATOM 712 O O . VAL A 1 92 ? 9.105 -12.909 5.603 1.00 86.88 92 VAL A O 1
ATOM 715 N N . GLU A 1 93 ? 9.439 -10.866 6.467 1.00 85.94 93 GLU A N 1
ATOM 716 C CA . GLU A 1 93 ? 10.733 -10.616 5.817 1.00 85.94 93 GLU A CA 1
ATOM 717 C C . GLU A 1 93 ? 11.813 -11.607 6.275 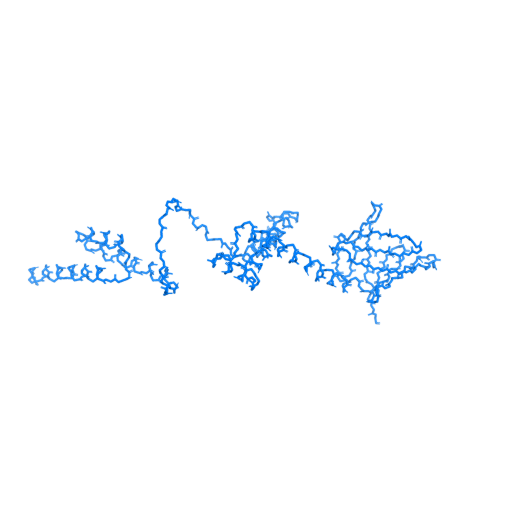1.00 85.94 93 GLU A C 1
ATOM 719 O O . GLU A 1 93 ? 12.414 -12.288 5.447 1.00 85.94 93 GLU A O 1
ATOM 724 N N . ILE A 1 94 ? 11.956 -11.820 7.586 1.00 87.56 94 ILE A N 1
ATOM 725 C CA . ILE A 1 94 ? 12.888 -12.814 8.146 1.00 87.56 94 ILE A CA 1
ATOM 726 C C . ILE A 1 94 ? 12.550 -14.236 7.667 1.00 87.56 94 ILE A C 1
ATOM 728 O O . ILE A 1 94 ? 13.446 -15.052 7.443 1.00 87.56 94 ILE A O 1
ATOM 732 N N . LEU A 1 95 ? 11.264 -14.574 7.526 1.00 86.81 95 LEU A N 1
ATOM 733 C CA . LEU A 1 95 ? 10.843 -15.888 7.028 1.00 86.81 95 LEU A CA 1
ATOM 734 C C . LEU A 1 95 ? 11.195 -16.085 5.546 1.00 86.81 95 LEU A C 1
ATOM 736 O O . LEU A 1 95 ? 11.588 -17.190 5.166 1.00 86.81 95 LEU A O 1
ATOM 740 N N . LYS A 1 96 ? 11.117 -15.026 4.732 1.00 88.88 96 LYS A N 1
ATOM 741 C CA . LYS A 1 96 ? 11.593 -15.037 3.342 1.00 88.88 96 LYS A CA 1
ATOM 742 C C . LYS A 1 96 ? 13.106 -15.221 3.275 1.00 88.88 96 LYS A C 1
ATOM 744 O O . LYS A 1 96 ? 13.575 -16.106 2.568 1.00 88.88 96 LYS A O 1
ATOM 749 N N . GLU A 1 97 ? 13.866 -14.441 4.043 1.00 87.44 97 GLU A N 1
ATOM 750 C CA . GLU A 1 97 ? 15.336 -14.517 4.075 1.00 87.44 97 GLU A CA 1
ATOM 751 C C . GLU A 1 97 ? 15.845 -15.898 4.500 1.00 87.44 97 GLU A C 1
ATOM 753 O O . GLU A 1 97 ? 16.865 -16.378 4.010 1.00 87.44 97 GLU A O 1
ATOM 758 N N . LYS A 1 98 ? 15.105 -16.578 5.382 1.00 92.50 98 LYS A N 1
ATOM 759 C CA . LYS A 1 98 ? 15.401 -17.953 5.808 1.00 92.50 98 LYS A CA 1
ATOM 760 C C . LYS A 1 98 ? 14.982 -19.024 4.796 1.00 92.50 98 LYS A C 1
ATOM 762 O O . LYS A 1 98 ? 15.158 -20.206 5.082 1.00 92.50 98 LYS A O 1
ATOM 767 N N . GLY A 1 99 ? 14.408 -18.642 3.654 1.00 86.00 99 GLY A N 1
ATOM 768 C CA . GLY A 1 99 ? 13.905 -19.567 2.636 1.00 86.00 99 GLY A CA 1
ATOM 769 C C . GLY A 1 99 ? 12.700 -20.395 3.092 1.00 86.00 99 GLY A C 1
ATOM 770 O O . GLY A 1 99 ? 12.427 -21.441 2.512 1.00 86.00 99 GLY A O 1
ATOM 771 N N . LEU A 1 100 ? 11.998 -19.961 4.146 1.00 86.44 100 LEU A N 1
ATOM 772 C CA . LEU A 1 100 ? 10.812 -20.645 4.681 1.00 86.44 100 LEU A CA 1
ATOM 773 C C . LEU A 1 100 ? 9.525 -20.249 3.953 1.00 86.44 100 LEU A C 1
ATOM 775 O O . LEU A 1 100 ? 8.509 -20.917 4.114 1.00 86.44 100 LEU A O 1
ATOM 779 N N . LEU A 1 101 ? 9.568 -19.157 3.191 1.00 84.50 101 LEU A N 1
ATOM 780 C CA . LEU A 1 101 ? 8.495 -18.705 2.316 1.00 84.50 101 LEU A CA 1
ATOM 781 C C . LEU A 1 101 ? 9.023 -18.644 0.891 1.00 84.50 101 LEU A C 1
ATOM 783 O O . LEU A 1 101 ? 10.138 -18.168 0.660 1.00 84.50 101 LEU A O 1
ATOM 787 N N . ASN A 1 102 ? 8.212 -19.089 -0.063 1.00 85.38 102 ASN A N 1
ATOM 788 C CA . ASN A 1 102 ? 8.478 -18.802 -1.468 1.00 85.38 102 ASN A CA 1
ATOM 789 C C . ASN A 1 102 ? 8.069 -17.352 -1.812 1.00 85.38 102 ASN A C 1
ATOM 791 O O . ASN A 1 102 ? 7.374 -16.689 -1.040 1.00 85.38 102 ASN A O 1
ATOM 795 N N . GLU A 1 103 ? 8.503 -16.841 -2.970 1.00 77.25 103 GLU A N 1
ATOM 796 C CA . GLU A 1 103 ? 8.241 -15.445 -3.362 1.00 77.25 103 GLU A CA 1
ATOM 797 C C . GLU A 1 103 ? 6.738 -15.130 -3.420 1.00 77.25 103 GLU A C 1
ATOM 799 O O . GLU A 1 103 ? 6.311 -14.083 -2.947 1.00 77.25 103 GLU A O 1
ATOM 804 N N . SER A 1 104 ? 5.923 -16.059 -3.923 1.00 78.75 104 SER A N 1
ATOM 805 C CA . SER A 1 104 ? 4.472 -15.872 -4.027 1.00 78.75 104 SER A CA 1
ATOM 806 C C . SER A 1 104 ? 3.802 -15.777 -2.653 1.00 78.75 104 SER A C 1
ATOM 808 O O . SER A 1 104 ? 2.979 -14.895 -2.427 1.00 78.75 104 SER A O 1
ATOM 810 N N . GLU A 1 105 ? 4.164 -16.661 -1.722 1.00 79.00 105 GLU A N 1
ATOM 811 C CA . GLU A 1 105 ? 3.640 -16.674 -0.351 1.00 79.00 105 GLU A CA 1
ATOM 812 C C . GLU A 1 105 ? 4.082 -15.444 0.437 1.00 79.00 105 GLU A C 1
ATOM 814 O O . GLU A 1 105 ? 3.342 -14.944 1.286 1.00 79.00 105 GLU A O 1
ATOM 819 N N . TYR A 1 106 ? 5.299 -14.965 0.180 1.00 84.69 106 TYR A N 1
ATOM 820 C CA . TYR A 1 106 ? 5.789 -13.727 0.761 1.00 84.69 106 TYR A CA 1
ATOM 821 C C . TYR A 1 106 ? 4.938 -12.539 0.307 1.00 84.69 106 TYR A C 1
ATOM 823 O O . TYR A 1 106 ? 4.441 -11.805 1.162 1.00 84.69 106 TYR A O 1
ATOM 831 N N . GLN A 1 107 ? 4.718 -12.388 -1.003 1.00 71.38 107 GLN A N 1
ATOM 832 C CA . GLN A 1 107 ? 3.927 -11.278 -1.542 1.00 71.38 107 GLN A CA 1
ATOM 833 C C . GLN A 1 107 ? 2.485 -11.307 -1.027 1.00 71.38 107 GLN A C 1
ATOM 835 O O . GLN A 1 107 ? 2.004 -10.306 -0.503 1.00 71.38 107 GLN A O 1
ATOM 840 N N . GLU A 1 108 ? 1.831 -12.472 -1.034 1.00 75.69 108 GLU A N 1
ATOM 841 C CA . GLU A 1 108 ? 0.462 -12.604 -0.519 1.00 75.69 108 GLU A CA 1
ATOM 842 C C . GLU A 1 108 ? 0.356 -12.179 0.958 1.00 75.69 108 GLU A C 1
ATOM 844 O O . GLU A 1 108 ? -0.582 -11.489 1.365 1.00 75.69 108 GLU A O 1
ATOM 849 N N . LYS A 1 109 ? 1.339 -12.552 1.787 1.00 81.38 109 LYS A N 1
ATOM 850 C CA . LYS A 1 109 ? 1.349 -12.196 3.215 1.00 81.38 109 LYS A CA 1
ATOM 851 C C . LYS A 1 109 ? 1.656 -10.719 3.443 1.00 81.38 109 LYS A C 1
ATOM 853 O O . LYS A 1 109 ? 1.053 -10.120 4.336 1.00 81.38 109 LYS A O 1
ATOM 858 N N . ILE A 1 110 ? 2.564 -10.135 2.665 1.00 83.44 110 ILE A N 1
ATOM 859 C CA . ILE A 1 110 ? 2.866 -8.702 2.727 1.00 83.44 110 ILE A CA 1
ATOM 860 C C . ILE A 1 110 ? 1.647 -7.880 2.313 1.00 83.44 110 ILE A C 1
ATOM 862 O O . ILE A 1 110 ? 1.279 -6.964 3.047 1.00 83.44 110 ILE A O 1
ATOM 866 N N . ASP A 1 111 ? 0.943 -8.265 1.250 1.00 75.31 111 ASP A N 1
ATOM 867 C CA . ASP A 1 111 ? -0.277 -7.587 0.800 1.00 75.31 111 ASP A CA 1
ATOM 868 C C . ASP A 1 111 ? -1.358 -7.548 1.883 1.00 75.31 111 ASP A C 1
ATOM 870 O O . ASP A 1 111 ? -2.019 -6.526 2.096 1.00 75.31 111 ASP A O 1
ATOM 874 N N . ILE A 1 112 ? -1.545 -8.656 2.605 1.00 78.19 112 ILE A N 1
ATOM 875 C CA . ILE A 1 112 ? -2.497 -8.735 3.721 1.00 78.19 112 ILE A CA 1
ATOM 876 C C . ILE A 1 112 ? -2.079 -7.792 4.857 1.00 78.19 112 ILE A C 1
ATOM 878 O O . ILE A 1 112 ? -2.916 -7.058 5.391 1.00 78.19 112 ILE A O 1
ATOM 882 N N . ILE A 1 113 ? -0.792 -7.781 5.217 1.00 79.81 113 ILE A N 1
ATOM 883 C CA . ILE A 1 113 ? -0.257 -6.914 6.277 1.00 79.81 113 ILE A CA 1
ATOM 884 C C . ILE A 1 113 ? -0.405 -5.441 5.890 1.00 79.81 113 ILE A C 1
ATOM 886 O O . ILE A 1 113 ? -0.837 -4.627 6.705 1.00 79.81 113 ILE A O 1
ATOM 890 N N . GLU A 1 114 ? -0.111 -5.084 4.644 1.00 76.31 114 GLU A N 1
ATOM 891 C CA . GLU A 1 114 ? -0.233 -3.711 4.164 1.00 76.31 114 GLU A CA 1
ATOM 892 C C . GLU A 1 114 ? -1.687 -3.248 4.095 1.00 76.31 114 GLU A C 1
ATOM 894 O O . GLU A 1 114 ? -1.992 -2.124 4.508 1.00 76.31 114 GLU A O 1
ATOM 899 N N . LYS A 1 115 ? -2.616 -4.118 3.678 1.00 76.12 115 LYS A N 1
ATOM 900 C CA . LYS A 1 115 ? -4.061 -3.854 3.786 1.00 76.12 115 LYS A CA 1
ATOM 901 C C . LYS A 1 115 ? -4.469 -3.587 5.236 1.00 76.12 115 LYS A C 1
ATOM 903 O O . LYS A 1 115 ? -5.198 -2.627 5.494 1.00 76.12 115 LYS A O 1
ATOM 908 N N . GLN A 1 116 ? -3.965 -4.367 6.191 1.00 75.38 116 GLN A N 1
ATOM 909 C CA . GLN A 1 116 ? -4.272 -4.166 7.608 1.00 75.38 116 GLN A CA 1
ATOM 910 C C . GLN A 1 116 ? -3.690 -2.852 8.150 1.00 75.38 116 GLN A C 1
ATOM 912 O O . GLN A 1 116 ? -4.391 -2.115 8.841 1.00 75.38 116 GLN A O 1
ATOM 917 N N . ILE A 1 117 ? -2.452 -2.502 7.786 1.00 78.69 117 ILE A N 1
ATOM 918 C CA . ILE A 1 117 ? -1.827 -1.217 8.147 1.00 78.69 117 ILE A CA 1
ATOM 919 C C . ILE A 1 117 ? -2.664 -0.040 7.637 1.00 78.69 117 ILE A C 1
ATOM 921 O O . ILE A 1 117 ? -2.873 0.935 8.363 1.00 78.69 117 ILE A O 1
ATOM 925 N N . LYS A 1 118 ? -3.171 -0.126 6.401 1.00 74.69 118 LYS A N 1
ATOM 926 C CA . LYS A 1 118 ? -4.035 0.904 5.802 1.00 74.69 118 LYS A CA 1
ATOM 927 C C . LYS A 1 118 ? -5.325 1.079 6.605 1.00 74.69 118 LYS A C 1
ATOM 929 O O . LYS A 1 118 ? -5.684 2.206 6.949 1.00 74.69 118 LYS A O 1
ATOM 934 N N . ILE A 1 119 ? -5.979 -0.025 6.961 1.00 77.56 119 ILE A N 1
ATOM 935 C CA . ILE A 1 119 ? -7.193 -0.024 7.790 1.00 77.56 119 ILE A CA 1
ATOM 936 C C . ILE A 1 119 ? -6.915 0.577 9.176 1.00 77.56 119 ILE A C 1
ATOM 938 O O . ILE A 1 119 ? -7.668 1.431 9.646 1.00 77.56 119 ILE A O 1
ATOM 942 N N . ASP A 1 120 ? -5.808 0.201 9.811 1.00 78.31 120 ASP A N 1
ATOM 943 C CA . ASP A 1 120 ? -5.432 0.718 11.129 1.00 78.31 120 ASP A CA 1
ATOM 944 C C . ASP A 1 120 ? -5.133 2.222 11.089 1.00 78.31 120 ASP A C 1
ATOM 946 O O . ASP A 1 120 ? -5.476 2.955 12.021 1.00 78.31 120 ASP A O 1
ATOM 950 N N . LYS A 1 121 ? -4.516 2.707 10.005 1.00 81.62 121 LYS A N 1
ATOM 951 C CA . LYS A 1 121 ? -4.258 4.137 9.788 1.00 81.62 121 LYS A CA 1
ATOM 952 C C . LYS A 1 121 ? -5.562 4.920 9.638 1.00 81.62 121 LYS A C 1
ATOM 954 O O . LYS A 1 121 ? -5.681 5.995 10.219 1.00 81.62 121 LYS A O 1
ATOM 959 N N . ILE A 1 122 ? -6.544 4.364 8.927 1.00 84.00 122 ILE A N 1
ATOM 960 C CA . ILE A 1 122 ? -7.892 4.936 8.809 1.00 84.00 122 ILE A CA 1
ATOM 961 C C . ILE A 1 122 ? -8.552 5.035 10.186 1.00 84.00 122 ILE A C 1
ATOM 963 O O . ILE A 1 122 ? -9.038 6.098 10.554 1.00 84.00 122 ILE A O 1
ATOM 967 N N . TYR A 1 123 ? -8.507 3.976 10.994 1.00 80.75 123 TYR A N 1
ATOM 968 C CA . TYR A 1 123 ? -9.116 3.993 12.328 1.00 80.75 123 TYR A CA 1
ATOM 969 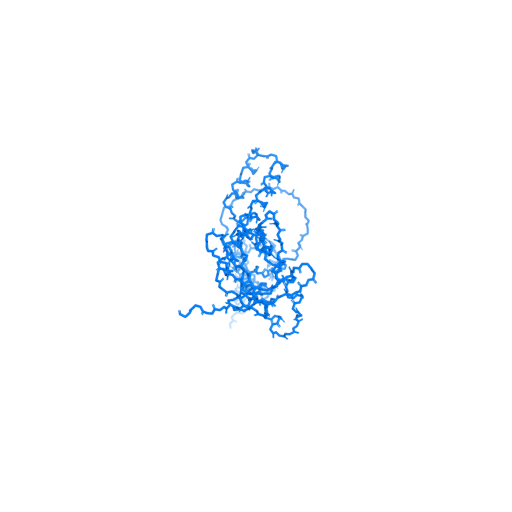C C . TYR A 1 123 ? -8.423 4.923 13.331 1.00 80.75 123 TYR A C 1
ATOM 971 O O . TYR A 1 123 ? -9.022 5.308 14.336 1.00 80.75 123 TYR A O 1
ATOM 979 N N . LYS A 1 124 ? -7.175 5.308 13.062 1.00 84.00 124 LYS A N 1
ATOM 980 C CA . LYS A 1 124 ? -6.436 6.320 13.829 1.00 84.00 124 LYS A CA 1
ATOM 981 C C . LYS A 1 124 ? -6.564 7.728 13.242 1.00 84.00 124 LYS A C 1
ATOM 983 O O . LYS A 1 124 ? -6.035 8.668 13.834 1.00 84.00 124 LYS A O 1
ATOM 988 N N . SER A 1 125 ? -7.217 7.887 12.091 1.00 84.94 125 SER A N 1
ATOM 989 C CA . SER A 1 125 ? -7.347 9.182 11.431 1.00 84.94 125 SER A CA 1
ATOM 990 C C . SER A 1 125 ? -8.284 10.102 12.213 1.00 84.94 125 SER A C 1
ATOM 992 O O . SER A 1 125 ? -9.211 9.659 12.900 1.00 84.94 125 SER A O 1
ATOM 994 N N . LYS A 1 126 ? -8.050 11.411 12.102 1.00 87.75 126 LYS A N 1
ATOM 995 C CA . LYS A 1 126 ? -8.863 12.422 12.786 1.00 87.75 126 LYS A CA 1
ATOM 996 C C . LYS A 1 126 ? -10.315 12.370 12.309 1.00 87.75 126 LYS A C 1
ATOM 998 O O . LYS A 1 126 ? -11.234 12.527 13.101 1.00 87.75 126 LYS A O 1
ATOM 1003 N N . GLU A 1 127 ? -1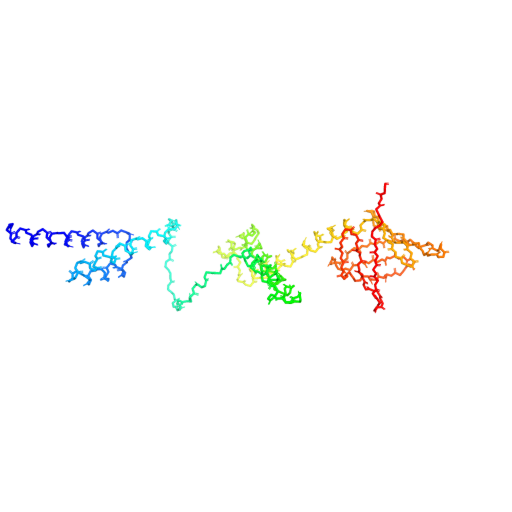0.519 12.112 11.026 1.00 89.94 127 GLU A N 1
ATOM 1004 C CA . GLU A 1 127 ? -11.824 12.001 10.384 1.00 89.94 127 GLU A CA 1
ATOM 1005 C C . GLU A 1 127 ? -12.620 10.811 10.926 1.00 89.94 127 GLU A C 1
ATOM 1007 O O . GLU A 1 127 ? -13.791 10.975 11.265 1.00 89.94 127 GLU A O 1
ATOM 1012 N N . TYR A 1 128 ? -11.994 9.637 11.074 1.00 92.12 128 TYR A N 1
ATOM 1013 C CA . TYR A 1 128 ? -12.651 8.483 11.690 1.00 92.12 128 TYR A CA 1
ATOM 1014 C C . TYR A 1 128 ? -12.967 8.733 13.166 1.00 92.12 128 TYR A C 1
ATOM 1016 O O . TYR A 1 128 ? -14.074 8.443 13.614 1.00 92.12 128 TYR A O 1
ATOM 1024 N N . LEU A 1 129 ? -12.027 9.308 13.924 1.00 91.31 129 LEU A N 1
ATOM 1025 C CA . LEU A 1 129 ? -12.248 9.646 15.334 1.00 91.31 129 LEU A CA 1
ATOM 1026 C C . LEU A 1 129 ? -13.391 10.657 15.508 1.00 91.31 129 LEU A C 1
ATOM 1028 O O . LEU A 1 129 ? -14.192 10.515 16.430 1.00 91.31 129 LEU A O 1
ATOM 1032 N N . ASN A 1 130 ? -13.516 11.619 14.593 1.00 93.06 130 ASN A N 1
ATOM 1033 C CA . ASN A 1 130 ? -14.631 12.563 14.560 1.00 93.06 130 ASN A CA 1
ATOM 1034 C C . ASN A 1 130 ? -15.956 11.881 14.191 1.00 93.06 130 ASN A C 1
ATOM 1036 O O . ASN A 1 130 ? -16.973 12.135 14.823 1.00 93.06 130 ASN A O 1
ATOM 1040 N N . LEU A 1 131 ? -15.974 10.993 13.191 1.00 92.12 131 LEU A N 1
ATOM 1041 C CA . LEU A 1 131 ? -17.175 10.212 12.865 1.00 92.12 131 LEU A CA 1
ATOM 1042 C C . LEU A 1 131 ? -17.619 9.361 14.055 1.00 92.12 131 LEU A C 1
ATOM 1044 O O . LEU A 1 131 ? -18.810 9.281 14.351 1.00 92.12 131 LEU A O 1
ATOM 1048 N N . LYS A 1 132 ? -16.656 8.755 14.752 1.00 92.88 132 LYS A N 1
ATOM 1049 C CA . LYS A 1 132 ? -16.907 7.930 15.928 1.00 92.88 132 LYS A CA 1
ATOM 1050 C C . LYS A 1 132 ? -17.487 8.753 17.077 1.00 92.88 132 LYS A C 1
ATOM 1052 O O . LYS A 1 132 ? -18.463 8.318 17.674 1.00 92.88 132 LYS A O 1
ATOM 1057 N N . SER A 1 133 ? -16.955 9.943 17.356 1.00 92.88 133 SER A N 1
ATOM 1058 C CA . SER A 1 133 ? -17.500 10.810 18.411 1.00 92.88 133 SER A CA 1
ATOM 1059 C C . SER A 1 133 ? -18.909 11.325 18.082 1.00 92.88 133 SER A C 1
ATOM 1061 O O . SER A 1 133 ? -19.767 11.406 18.963 1.00 92.88 133 SER A O 1
ATOM 1063 N N . LEU A 1 134 ? -19.196 11.612 16.809 1.00 93.12 134 LEU A N 1
ATOM 1064 C CA . LEU A 1 134 ? -20.543 11.970 16.347 1.00 93.12 134 LEU A CA 1
ATOM 1065 C C . LEU A 1 134 ? -21.529 10.798 16.483 1.00 93.12 134 LEU A C 1
ATOM 1067 O O . LEU A 1 134 ? -22.668 10.989 16.899 1.00 93.12 134 LEU A O 1
ATOM 1071 N N . PHE A 1 135 ? -21.089 9.574 16.204 1.00 94.38 135 PHE A N 1
ATOM 1072 C CA . PHE A 1 135 ? -21.899 8.381 16.443 1.00 94.38 135 PHE A CA 1
ATOM 1073 C C . PHE A 1 135 ? -22.155 8.145 17.941 1.00 94.38 135 PHE A C 1
ATOM 1075 O O . PHE A 1 135 ? -23.296 7.944 18.346 1.00 94.38 135 PHE A O 1
ATOM 1082 N N . GLU A 1 136 ? -21.122 8.243 18.782 1.00 93.19 136 GLU A N 1
ATOM 1083 C CA . GLU A 1 136 ? -21.237 8.057 20.238 1.00 93.19 136 GLU A CA 1
ATOM 1084 C C . GLU A 1 136 ? -22.112 9.126 20.913 1.00 93.19 136 GLU A C 1
ATOM 1086 O O . GLU A 1 136 ? -22.753 8.847 21.923 1.00 93.19 136 GLU A O 1
ATOM 1091 N N . SER A 1 137 ? -22.192 10.329 20.339 1.00 95.44 137 SER A N 1
ATOM 1092 C CA . SER A 1 137 ? -23.112 11.385 20.790 1.00 95.44 137 SER A CA 1
ATOM 1093 C C . SER A 1 137 ? -24.556 11.206 20.302 1.00 95.44 137 SER A C 1
ATOM 1095 O O . SER A 1 137 ? -25.418 12.012 20.650 1.00 95.44 137 SER A O 1
ATOM 1097 N N . GLY A 1 138 ? -24.844 10.155 19.526 1.00 93.00 138 GLY A N 1
ATOM 1098 C CA . GLY A 1 138 ? -26.181 9.852 19.013 1.00 93.00 138 GLY A CA 1
ATOM 1099 C C . GLY A 1 138 ? -26.617 10.719 17.829 1.00 93.00 138 GLY A C 1
ATOM 1100 O O . GLY A 1 138 ? -27.791 10.695 17.471 1.00 93.00 138 GLY A O 1
ATOM 1101 N N . LEU A 1 139 ? -25.699 11.479 17.215 1.00 92.25 139 LEU A N 1
ATOM 1102 C CA . LEU A 1 139 ? -25.990 12.303 16.033 1.00 92.25 139 LEU A CA 1
ATOM 1103 C C . LEU A 1 139 ? -26.118 11.480 14.748 1.00 92.25 139 LEU A C 1
ATOM 1105 O O . LEU A 1 139 ? -26.725 11.953 13.791 1.00 92.25 139 LEU A O 1
ATOM 1109 N N . PHE A 1 140 ? -25.552 10.272 14.719 1.00 91.25 140 PHE A N 1
ATOM 1110 C CA . PHE A 1 140 ? -25.708 9.333 13.612 1.00 91.25 140 PHE A CA 1
ATOM 1111 C C . PHE A 1 140 ? -26.383 8.052 14.068 1.00 91.25 140 PHE A C 1
ATOM 1113 O O . PHE A 1 140 ? -26.105 7.520 15.144 1.00 91.25 140 PHE A O 1
ATOM 1120 N N . THR A 1 141 ? -27.218 7.514 13.189 1.00 94.06 141 THR A N 1
ATOM 1121 C CA . THR A 1 141 ? -27.625 6.114 13.267 1.00 94.06 141 THR A CA 1
ATOM 1122 C C . THR A 1 141 ? -26.439 5.203 12.944 1.00 94.06 141 THR A C 1
ATOM 1124 O O . THR A 1 141 ? -25.437 5.616 12.353 1.00 94.06 141 THR A O 1
ATOM 1127 N N . LYS A 1 142 ? -26.546 3.931 13.335 1.00 93.00 142 LYS A N 1
ATOM 1128 C CA . LYS A 1 142 ? -25.517 2.928 13.042 1.00 93.00 142 LYS A CA 1
ATOM 1129 C C . LYS A 1 142 ? -25.256 2.814 11.534 1.00 93.00 142 LYS A C 1
ATOM 1131 O O . LYS A 1 142 ? -24.100 2.823 11.123 1.00 93.00 142 LYS A O 1
ATOM 1136 N N . ASP A 1 143 ? -26.318 2.798 10.736 1.00 93.06 143 ASP A N 1
ATOM 1137 C CA . ASP A 1 143 ? -26.234 2.641 9.283 1.00 93.06 143 ASP A CA 1
ATOM 1138 C C . ASP A 1 143 ? -25.557 3.855 8.621 1.00 93.06 143 ASP A C 1
ATOM 1140 O O . ASP A 1 143 ? -24.723 3.709 7.728 1.00 93.06 143 ASP A O 1
ATOM 1144 N N . GLU A 1 144 ? -25.846 5.074 9.090 1.00 91.31 144 GLU A N 1
ATOM 1145 C CA . GLU A 1 144 ? -25.174 6.289 8.607 1.00 91.31 144 GLU A CA 1
ATOM 1146 C C . GLU A 1 144 ? -23.690 6.318 8.968 1.00 91.31 144 GLU A C 1
ATOM 1148 O O . GLU A 1 144 ? -22.864 6.752 8.159 1.00 91.31 144 GLU A O 1
ATOM 1153 N N . PHE A 1 145 ? -23.342 5.866 10.174 1.00 93.94 145 PHE A N 1
ATOM 1154 C CA . PHE A 1 145 ? -21.953 5.760 10.599 1.00 93.94 145 PHE A CA 1
ATOM 1155 C C . PHE A 1 145 ? -21.192 4.748 9.736 1.00 93.94 145 PHE A C 1
ATOM 1157 O O . PHE A 1 145 ? -20.133 5.084 9.203 1.00 93.94 145 PHE A O 1
ATOM 1164 N N . GLU A 1 146 ? -21.743 3.550 9.533 1.00 91.56 146 GLU A N 1
ATOM 1165 C CA . GLU A 1 146 ? -21.122 2.499 8.719 1.00 91.56 146 GLU A CA 1
ATOM 1166 C C . GLU A 1 146 ? -20.924 2.948 7.263 1.00 91.56 146 GLU A C 1
ATOM 1168 O O . GLU A 1 146 ? -19.798 2.882 6.760 1.00 91.56 146 GLU A O 1
ATOM 1173 N N . ASN A 1 147 ? -21.950 3.535 6.636 1.00 93.50 147 ASN A N 1
ATOM 1174 C CA . ASN A 1 147 ? -21.856 4.081 5.277 1.00 93.50 147 ASN A CA 1
ATOM 1175 C C . ASN A 1 147 ? -20.771 5.165 5.155 1.00 93.50 147 ASN A C 1
ATOM 1177 O O . ASN A 1 147 ? -20.002 5.199 4.192 1.00 93.50 147 ASN A O 1
ATOM 1181 N N . LYS A 1 148 ? -20.663 6.070 6.137 1.00 91.38 148 LYS A N 1
ATOM 1182 C CA . LYS A 1 148 ? -19.631 7.123 6.122 1.00 91.38 148 LYS A CA 1
ATOM 1183 C C . LYS A 1 148 ? -18.225 6.564 6.332 1.00 91.38 148 LYS A C 1
ATOM 1185 O O . LYS A 1 148 ? -17.282 7.069 5.724 1.00 91.38 148 LYS A O 1
ATOM 1190 N N . VAL A 1 149 ? -18.071 5.529 7.157 1.00 89.56 149 VAL A N 1
ATOM 1191 C CA . VAL A 1 149 ? -16.790 4.830 7.343 1.00 89.56 149 VAL A CA 1
ATOM 1192 C C . VAL A 1 149 ? -16.369 4.114 6.058 1.00 89.56 149 VAL A C 1
ATOM 1194 O O . VAL A 1 149 ? -15.189 4.135 5.709 1.00 89.56 149 VAL A O 1
ATOM 1197 N N . GLU A 1 150 ? -17.306 3.518 5.326 1.00 87.94 150 GLU A N 1
ATOM 1198 C CA . GLU A 1 150 ? -17.034 2.870 4.039 1.00 87.94 150 GLU A CA 1
ATOM 1199 C C . GLU A 1 150 ? -16.595 3.869 2.959 1.00 87.94 150 GLU A C 1
ATOM 1201 O O . GLU A 1 150 ? -15.577 3.662 2.290 1.00 87.94 150 GLU A O 1
ATOM 1206 N N . LEU A 1 151 ? -17.265 5.021 2.864 1.00 87.75 151 LEU A N 1
ATOM 1207 C CA . LEU A 1 151 ? -16.827 6.122 1.996 1.00 87.75 151 LEU A CA 1
ATOM 1208 C C . LEU A 1 151 ? -15.413 6.596 2.341 1.00 87.75 151 LEU A C 1
ATOM 1210 O O . LEU A 1 151 ? -14.618 6.913 1.456 1.00 87.75 151 LEU A O 1
ATOM 1214 N N . LEU A 1 152 ? -15.078 6.629 3.630 1.00 85.56 152 LEU A N 1
ATOM 1215 C CA . LEU A 1 152 ? -13.759 7.039 4.092 1.00 85.56 152 LEU A CA 1
ATOM 1216 C C . LEU A 1 152 ? -12.670 6.027 3.712 1.00 85.56 152 LEU A C 1
ATOM 1218 O O . LEU A 1 152 ? -11.583 6.427 3.296 1.00 85.56 152 LEU A O 1
ATOM 1222 N N . LYS A 1 153 ? -12.973 4.725 3.783 1.00 82.88 153 LYS A N 1
ATOM 1223 C CA . LYS A 1 153 ? -12.089 3.652 3.292 1.00 82.88 153 LYS A CA 1
ATOM 1224 C C . LYS A 1 153 ? -11.862 3.742 1.785 1.00 82.88 153 LYS A C 1
ATOM 1226 O O . LYS A 1 153 ? -10.733 3.563 1.328 1.00 82.88 153 LYS A O 1
ATOM 1231 N N . THR A 1 154 ? -12.913 4.061 1.036 1.00 80.75 154 THR A N 1
ATOM 1232 C CA . THR A 1 154 ? -12.858 4.205 -0.425 1.00 80.75 154 THR A CA 1
ATOM 1233 C C . THR A 1 154 ? -11.965 5.382 -0.817 1.00 80.75 154 THR A C 1
ATOM 1235 O O . THR A 1 154 ? -10.970 5.192 -1.511 1.00 80.75 154 THR A O 1
ATOM 1238 N N . LYS A 1 155 ? -12.191 6.566 -0.234 1.00 81.00 155 LYS A N 1
ATOM 1239 C CA . LYS A 1 155 ? -11.350 7.755 -0.468 1.00 81.00 155 LYS A CA 1
ATOM 1240 C C . LYS A 1 155 ? -9.893 7.570 -0.046 1.00 81.00 155 LYS A C 1
ATOM 1242 O O . LYS A 1 155 ? -8.982 8.076 -0.692 1.00 81.00 155 LYS A O 1
ATOM 1247 N N . ALA A 1 156 ? -9.648 6.852 1.049 1.00 73.44 156 ALA A N 1
ATOM 1248 C CA . ALA A 1 156 ? -8.290 6.532 1.486 1.00 73.44 156 ALA A CA 1
ATOM 1249 C C . ALA A 1 156 ? -7.574 5.548 0.540 1.00 73.44 156 ALA A C 1
ATOM 1251 O O . ALA A 1 156 ? -6.342 5.515 0.507 1.00 73.44 156 ALA A O 1
ATOM 1252 N N . SER A 1 157 ? -8.330 4.756 -0.221 1.00 67.00 157 SER A N 1
ATOM 1253 C CA . SER A 1 157 ? -7.792 3.880 -1.264 1.00 67.00 157 SER A CA 1
ATOM 1254 C C . SER A 1 157 ? -7.494 4.672 -2.543 1.00 67.00 157 SER A C 1
ATOM 1256 O O . SER A 1 157 ? -6.398 4.540 -3.077 1.00 67.00 157 SER A O 1
ATOM 1258 N N . GLU A 1 158 ? -8.388 5.581 -2.947 1.00 65.06 158 GLU A N 1
ATOM 1259 C CA . GLU A 1 158 ? -8.212 6.493 -4.097 1.00 65.06 158 GLU A CA 1
ATOM 1260 C C . GLU A 1 158 ? -7.054 7.493 -3.908 1.00 65.06 158 GLU A C 1
ATOM 1262 O O . GLU A 1 158 ? -6.281 7.760 -4.823 1.00 65.06 158 GLU A O 1
ATOM 1267 N N . ASN A 1 159 ? -6.855 8.019 -2.697 1.00 56.97 159 ASN A N 1
ATOM 1268 C CA . ASN A 1 159 ? -5.717 8.905 -2.424 1.00 56.97 159 ASN A CA 1
ATOM 1269 C C . ASN A 1 159 ? -4.367 8.161 -2.429 1.00 56.97 159 ASN A C 1
ATOM 1271 O O . ASN A 1 159 ? -3.331 8.780 -2.656 1.00 56.97 159 ASN A O 1
ATOM 1275 N N . ASN A 1 160 ? -4.351 6.847 -2.176 1.00 53.78 160 ASN A N 1
ATOM 1276 C CA . ASN A 1 160 ? -3.126 6.048 -2.279 1.00 53.78 160 ASN A CA 1
ATOM 1277 C C . ASN A 1 160 ? -2.814 5.654 -3.723 1.00 53.78 160 ASN A C 1
ATOM 1279 O O . ASN A 1 160 ? -1.636 5.634 -4.061 1.00 53.78 160 ASN A O 1
ATOM 1283 N N . SER A 1 161 ? -3.816 5.381 -4.569 1.00 54.03 161 SER A N 1
ATOM 1284 C CA . SER A 1 161 ? -3.564 5.150 -5.998 1.00 54.03 161 SER A CA 1
ATOM 1285 C C . SER A 1 161 ? -2.950 6.385 -6.655 1.00 54.03 161 SER A C 1
ATOM 1287 O O . SER A 1 161 ? -2.070 6.228 -7.489 1.00 54.03 161 SER A O 1
ATOM 1289 N N . PHE A 1 162 ? -3.319 7.591 -6.204 1.00 53.03 162 PHE A N 1
ATOM 1290 C CA . PHE A 1 162 ? -2.708 8.850 -6.646 1.00 53.03 162 PHE A CA 1
ATOM 1291 C C . PHE A 1 162 ? -1.237 9.000 -6.199 1.00 53.03 162 PHE A C 1
ATOM 1293 O O . PHE A 1 162 ? -0.353 9.248 -7.013 1.00 53.03 162 PHE A O 1
ATOM 1300 N N . ILE A 1 163 ? -0.933 8.771 -4.914 1.00 56.00 163 ILE A N 1
ATOM 1301 C CA . ILE A 1 163 ? 0.452 8.854 -4.398 1.00 56.00 163 ILE A CA 1
ATOM 1302 C C . ILE A 1 163 ? 1.346 7.765 -5.015 1.00 56.00 163 ILE A C 1
ATOM 1304 O O . ILE A 1 163 ? 2.525 7.986 -5.290 1.00 56.00 163 ILE A O 1
ATOM 1308 N N . GLN A 1 164 ? 0.795 6.573 -5.236 1.00 61.31 164 GLN A N 1
ATOM 1309 C CA . GLN A 1 164 ? 1.527 5.455 -5.818 1.00 61.31 164 GLN A CA 1
ATOM 1310 C C . GLN A 1 164 ? 1.696 5.624 -7.337 1.00 61.31 164 GLN A C 1
ATOM 1312 O O . GLN A 1 164 ? 2.757 5.284 -7.860 1.00 61.31 164 GLN A O 1
ATOM 1317 N N . SER A 1 165 ? 0.728 6.230 -8.040 1.00 69.88 165 SER A N 1
ATOM 1318 C CA . SER A 1 165 ? 0.899 6.623 -9.444 1.00 69.88 165 SER A CA 1
ATOM 1319 C C . SER A 1 165 ? 1.973 7.691 -9.615 1.00 69.88 165 SER A C 1
ATOM 1321 O O . SER A 1 165 ? 2.738 7.597 -10.569 1.00 69.88 165 SER A O 1
ATOM 1323 N N . ASP A 1 166 ? 2.094 8.643 -8.685 1.00 76.94 166 ASP A N 1
ATOM 1324 C CA . ASP A 1 166 ? 3.141 9.671 -8.737 1.00 76.94 166 ASP A CA 1
ATOM 1325 C C . ASP A 1 166 ? 4.541 9.062 -8.580 1.00 76.94 166 ASP A C 1
ATOM 1327 O O . ASP A 1 166 ? 5.437 9.354 -9.369 1.00 76.94 166 ASP A O 1
ATOM 1331 N N . PHE A 1 167 ? 4.722 8.131 -7.639 1.00 81.38 167 PHE A N 1
ATOM 1332 C CA . PHE A 1 167 ? 6.000 7.430 -7.462 1.00 81.38 167 PHE A CA 1
ATOM 1333 C C . PHE A 1 167 ? 6.392 6.577 -8.680 1.00 81.38 167 PHE A C 1
ATOM 1335 O O . PHE A 1 167 ? 7.554 6.551 -9.093 1.00 81.38 167 PHE A O 1
ATOM 1342 N N . VAL A 1 168 ? 5.429 5.865 -9.272 1.00 88.38 168 VAL A N 1
ATOM 1343 C CA . VAL A 1 168 ? 5.656 5.082 -10.498 1.00 88.38 168 VAL A CA 1
ATOM 1344 C C . VAL A 1 168 ? 5.989 6.007 -11.666 1.00 88.38 168 VAL A C 1
ATOM 1346 O O . VAL A 1 168 ? 6.933 5.740 -12.410 1.00 88.38 168 VAL A O 1
ATOM 1349 N N . ARG A 1 169 ? 5.273 7.128 -11.790 1.00 91.94 169 ARG A N 1
ATOM 1350 C CA . ARG A 1 169 ? 5.514 8.158 -12.803 1.00 91.94 169 ARG A CA 1
ATOM 1351 C C . ARG A 1 169 ? 6.931 8.715 -12.705 1.00 91.94 169 ARG A C 1
ATOM 1353 O O . ARG A 1 169 ? 7.630 8.731 -13.712 1.00 91.94 169 ARG A O 1
ATOM 1360 N N . GLU A 1 170 ? 7.383 9.090 -11.510 1.00 91.56 170 GLU A N 1
ATOM 1361 C CA . GLU A 1 170 ? 8.752 9.575 -11.280 1.00 91.56 170 GLU A CA 1
ATOM 1362 C C . GLU A 1 170 ? 9.815 8.564 -11.731 1.00 91.56 170 GLU A C 1
ATOM 1364 O O . GLU A 1 170 ? 10.796 8.931 -12.378 1.00 91.56 170 GLU A O 1
ATOM 1369 N N . LYS A 1 171 ? 9.603 7.272 -11.458 1.00 93.31 171 LYS A N 1
ATOM 1370 C CA . LYS A 1 171 ? 10.525 6.209 -11.882 1.00 93.31 171 LYS A CA 1
ATOM 1371 C C . LYS A 1 171 ? 10.532 5.970 -13.385 1.00 93.31 171 LYS A C 1
ATOM 1373 O O . LYS A 1 171 ? 11.593 5.664 -13.938 1.00 93.31 171 LYS A O 1
ATOM 1378 N N . LEU A 1 172 ? 9.371 6.082 -14.027 1.00 95.38 172 LEU A N 1
ATOM 1379 C CA . LEU A 1 172 ? 9.212 5.887 -15.466 1.00 95.38 172 LEU A CA 1
ATOM 1380 C C . LEU A 1 172 ? 9.847 7.008 -16.283 1.00 95.38 172 LEU A C 1
ATOM 1382 O O . LEU A 1 172 ? 10.308 6.731 -17.385 1.00 95.38 172 LEU A O 1
ATOM 1386 N N . ILE A 1 173 ? 9.937 8.232 -15.756 1.00 96.50 173 ILE A N 1
ATOM 1387 C CA . ILE A 1 173 ? 10.572 9.344 -16.472 1.00 96.50 173 ILE A CA 1
ATOM 1388 C C . ILE A 1 173 ? 12.022 8.988 -16.831 1.00 96.50 173 ILE A C 1
ATOM 1390 O O . ILE A 1 173 ? 12.821 8.569 -15.983 1.00 96.50 173 ILE A O 1
ATOM 1394 N N . GLY A 1 174 ? 12.356 9.150 -18.109 1.00 96.25 174 GLY A N 1
ATOM 1395 C CA . GLY A 1 174 ? 13.669 8.863 -18.672 1.00 96.25 174 GLY A CA 1
ATOM 1396 C C . GLY A 1 174 ? 13.618 8.066 -19.972 1.00 96.25 174 GLY A C 1
ATOM 1397 O O . GLY A 1 174 ? 12.563 7.843 -20.565 1.00 96.25 174 GLY A O 1
ATOM 1398 N N . ILE A 1 175 ? 14.806 7.649 -20.405 1.00 97.38 175 ILE A N 1
ATOM 1399 C CA . ILE A 1 175 ? 15.039 6.959 -21.672 1.00 97.38 175 ILE A CA 1
ATOM 1400 C C . ILE A 1 175 ? 15.178 5.460 -21.400 1.00 97.38 175 ILE A C 1
ATOM 1402 O O . ILE A 1 175 ? 15.987 5.041 -20.571 1.00 97.38 175 ILE A O 1
ATOM 1406 N N . TRP A 1 176 ? 14.404 4.648 -22.108 1.00 97.56 176 TRP A N 1
ATOM 1407 C CA . TRP A 1 176 ? 14.331 3.200 -21.956 1.00 97.56 176 TRP A CA 1
ATOM 1408 C C . TRP A 1 176 ? 14.621 2.518 -23.281 1.00 97.56 176 TRP A C 1
ATOM 1410 O O . TRP A 1 176 ? 14.043 2.872 -24.300 1.00 97.56 176 TRP A O 1
ATOM 1420 N N . LYS A 1 177 ? 15.495 1.515 -23.282 1.00 97.06 177 LYS A N 1
ATOM 1421 C CA . LYS A 1 177 ? 16.008 0.910 -24.512 1.00 97.06 177 LYS A CA 1
ATOM 1422 C C . LYS A 1 177 ? 15.976 -0.605 -24.475 1.00 97.06 177 LYS A C 1
ATOM 1424 O O . LYS A 1 177 ? 16.290 -1.219 -23.451 1.00 97.06 177 LYS A O 1
ATOM 1429 N N . ASP A 1 178 ? 15.681 -1.201 -25.619 1.00 94.88 178 ASP A N 1
ATOM 1430 C CA . ASP A 1 178 ? 15.765 -2.639 -25.842 1.00 94.88 178 ASP A CA 1
ATOM 1431 C C . ASP A 1 178 ? 16.348 -2.978 -27.226 1.00 94.88 178 ASP A C 1
ATOM 1433 O O . ASP A 1 178 ? 17.119 -2.225 -27.830 1.00 94.88 178 ASP A O 1
ATOM 1437 N N . ASN A 1 179 ? 16.049 -4.185 -27.703 1.00 93.12 179 ASN A N 1
ATOM 1438 C CA . ASN A 1 179 ? 16.420 -4.666 -29.024 1.00 93.12 179 ASN A CA 1
ATOM 1439 C C . ASN A 1 179 ? 15.411 -4.283 -30.119 1.00 93.12 179 ASN A C 1
ATOM 1441 O O . ASN A 1 179 ? 15.598 -4.736 -31.245 1.00 93.12 179 ASN A O 1
ATOM 1445 N N . VAL A 1 180 ? 14.379 -3.499 -29.847 1.00 92.31 180 VAL A N 1
ATOM 1446 C CA . VAL A 1 180 ? 13.415 -3.008 -30.838 1.00 92.31 180 VAL A CA 1
ATOM 1447 C C . VAL A 1 180 ? 13.607 -1.512 -31.046 1.00 92.31 180 VAL A C 1
ATOM 1449 O O . VAL A 1 180 ? 13.630 -1.063 -32.185 1.00 92.31 180 VAL A O 1
ATOM 1452 N N . GLY A 1 181 ? 13.871 -0.751 -29.988 1.00 94.94 181 GLY A N 1
ATOM 1453 C CA . GLY A 1 181 ? 14.061 0.688 -30.093 1.00 94.94 181 GLY A CA 1
ATOM 1454 C C . GLY A 1 181 ? 14.311 1.366 -28.754 1.00 94.94 181 GLY A C 1
ATOM 1455 O O . GLY A 1 181 ? 14.810 0.759 -27.801 1.00 94.94 181 GLY A O 1
ATOM 1456 N N . THR A 1 182 ? 13.960 2.646 -28.711 1.00 96.44 182 THR A N 1
ATOM 1457 C CA . THR A 1 182 ? 14.034 3.483 -27.514 1.00 96.44 182 THR A CA 1
ATOM 1458 C C . THR A 1 182 ? 12.668 4.108 -27.242 1.00 96.44 182 THR A C 1
ATOM 1460 O O . THR A 1 182 ? 12.055 4.653 -28.156 1.00 96.44 182 THR A O 1
ATOM 1463 N N . ILE A 1 183 ? 12.198 4.038 -25.998 1.00 97.00 183 ILE A N 1
ATOM 1464 C CA . ILE A 1 183 ? 11.003 4.717 -25.490 1.00 97.00 183 ILE A CA 1
ATOM 1465 C C . ILE A 1 183 ? 11.447 5.767 -24.473 1.00 97.00 183 ILE A C 1
ATOM 1467 O O . ILE A 1 183 ? 12.179 5.465 -23.536 1.00 97.00 183 ILE A O 1
ATOM 1471 N N . GLU A 1 184 ? 10.982 6.992 -24.638 1.00 97.31 184 GLU A N 1
ATOM 1472 C CA . GLU A 1 184 ? 11.261 8.119 -23.758 1.00 97.31 184 GLU A CA 1
ATOM 1473 C C . GLU A 1 184 ? 9.959 8.556 -23.094 1.00 97.31 184 GLU A C 1
ATOM 1475 O O . GLU A 1 184 ? 8.969 8.793 -23.789 1.00 97.31 184 GLU A O 1
ATOM 1480 N N . PHE A 1 185 ? 9.961 8.667 -21.767 1.00 97.31 185 PHE A N 1
ATOM 1481 C CA . PHE A 1 185 ? 8.848 9.209 -20.987 1.00 97.31 185 PHE A CA 1
ATOM 1482 C C . PHE A 1 185 ? 9.275 10.527 -20.341 1.00 97.31 185 PHE A C 1
ATOM 1484 O O . PHE A 1 185 ? 10.243 10.557 -19.576 1.00 97.31 185 PHE A O 1
ATOM 1491 N N . TRP A 1 186 ? 8.540 11.600 -20.623 1.00 96.88 186 TRP A N 1
ATOM 1492 C CA . TRP A 1 186 ? 8.821 12.944 -20.119 1.00 96.88 186 TRP A CA 1
ATOM 1493 C C . TRP A 1 186 ? 7.842 13.367 -19.020 1.00 96.88 186 TRP A C 1
ATOM 1495 O O . TRP A 1 186 ? 6.730 12.844 -18.901 1.00 96.88 186 TRP A O 1
ATOM 1505 N N . ASP A 1 187 ? 8.272 14.320 -18.198 1.00 94.81 187 ASP A N 1
ATOM 1506 C CA . ASP A 1 187 ? 7.539 14.846 -17.041 1.00 94.81 187 ASP A CA 1
ATOM 1507 C C . ASP A 1 187 ? 6.309 15.688 -17.417 1.00 94.81 187 ASP A C 1
ATOM 1509 O O . ASP A 1 187 ? 5.431 15.910 -16.583 1.00 94.81 187 ASP A O 1
ATOM 1513 N N . ASP A 1 188 ? 6.200 16.107 -18.673 1.00 94.69 188 ASP A N 1
ATOM 1514 C CA . ASP A 1 188 ? 5.051 16.805 -19.251 1.00 94.69 188 ASP A CA 1
ATOM 1515 C C . ASP A 1 188 ? 3.970 15.854 -19.804 1.00 94.69 188 ASP A C 1
ATOM 1517 O O . ASP A 1 188 ? 3.019 16.295 -20.452 1.00 94.69 188 ASP A O 1
ATOM 1521 N N . ASN A 1 189 ? 4.084 14.552 -19.509 1.00 95.31 189 ASN A N 1
ATOM 1522 C CA . ASN A 1 189 ? 3.228 13.476 -20.016 1.00 95.31 189 ASN A CA 1
ATOM 1523 C C . ASN A 1 189 ? 3.361 13.222 -21.522 1.00 95.31 189 ASN A C 1
ATOM 1525 O O . ASN A 1 189 ? 2.480 12.588 -22.107 1.00 95.31 189 ASN A O 1
ATOM 1529 N N . THR A 1 190 ? 4.440 13.668 -22.166 1.00 97.31 190 THR A N 1
ATOM 1530 C CA . THR A 1 190 ? 4.755 13.271 -23.542 1.00 97.31 190 THR A CA 1
ATOM 1531 C C . THR A 1 190 ? 5.628 12.023 -23.574 1.00 97.31 190 THR A C 1
ATOM 1533 O O . THR A 1 190 ? 6.421 11.764 -22.664 1.00 97.31 190 THR A O 1
ATOM 1536 N N . PHE A 1 191 ? 5.445 11.202 -24.607 1.00 96.88 191 PHE A N 1
ATOM 1537 C CA . PHE A 1 191 ? 6.328 10.074 -24.878 1.00 96.88 191 PHE A CA 1
ATOM 1538 C C . PHE A 1 191 ? 6.836 10.119 -26.316 1.00 96.88 191 PHE A C 1
ATOM 1540 O O . PHE A 1 191 ? 6.157 10.627 -27.219 1.00 96.88 191 PHE A O 1
ATOM 1547 N N . VAL A 1 192 ? 8.015 9.542 -26.524 1.00 97.56 192 VAL A N 1
ATOM 1548 C CA . VAL A 1 192 ? 8.614 9.348 -27.845 1.00 97.56 192 VAL A CA 1
ATOM 1549 C C . VAL A 1 192 ? 9.068 7.902 -27.960 1.00 97.56 192 VAL A C 1
ATOM 1551 O O . VAL A 1 192 ? 9.789 7.406 -27.105 1.00 97.56 192 VAL A O 1
ATOM 1554 N N . PHE A 1 193 ? 8.655 7.218 -29.019 1.00 96.81 193 PHE A N 1
ATOM 1555 C CA . PHE A 1 193 ? 9.168 5.910 -29.394 1.00 96.81 193 PHE A CA 1
ATOM 1556 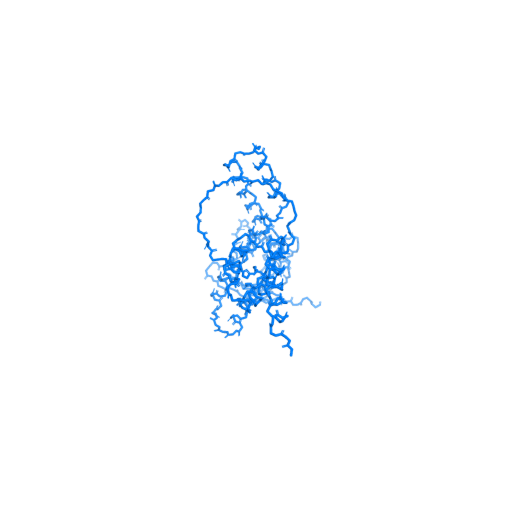C C . PHE A 1 193 ? 9.936 6.021 -30.707 1.00 96.81 193 PHE A C 1
ATOM 1558 O O . PHE A 1 193 ? 9.401 6.497 -31.709 1.00 96.81 193 PHE A O 1
ATOM 1565 N N . ASN A 1 194 ? 11.186 5.575 -30.691 1.00 95.94 194 ASN A N 1
ATOM 1566 C CA . ASN A 1 194 ? 12.071 5.528 -31.843 1.00 95.94 194 ASN A CA 1
ATOM 1567 C C . ASN A 1 194 ? 12.401 4.066 -32.153 1.00 95.94 194 ASN A C 1
ATOM 1569 O O . ASN A 1 194 ? 13.159 3.427 -31.416 1.00 95.94 194 ASN A O 1
ATOM 1573 N N . ASP A 1 195 ? 11.813 3.536 -33.224 1.00 94.38 195 ASP A N 1
ATOM 1574 C CA . ASP A 1 195 ? 12.131 2.195 -33.719 1.00 94.38 195 ASP A CA 1
ATOM 1575 C C . ASP A 1 195 ? 13.536 2.180 -34.350 1.00 94.38 195 ASP A C 1
ATOM 1577 O O . ASP A 1 195 ? 14.042 3.179 -34.864 1.00 94.38 195 ASP A O 1
ATOM 1581 N N . LYS A 1 196 ? 14.174 1.013 -34.395 1.00 90.88 196 LYS A N 1
ATOM 1582 C CA . LYS A 1 196 ? 15.433 0.768 -35.114 1.00 90.88 196 LYS A CA 1
ATOM 1583 C C . LYS A 1 196 ? 15.421 1.212 -36.575 1.00 90.88 196 LYS A C 1
ATOM 1585 O O . LYS A 1 196 ? 16.484 1.536 -37.109 1.00 90.88 196 LYS A O 1
ATOM 1590 N N . ASN A 1 197 ? 14.253 1.245 -37.212 1.00 92.25 197 ASN A N 1
ATOM 1591 C CA . ASN A 1 197 ? 14.086 1.724 -38.585 1.00 92.25 197 ASN A CA 1
ATOM 1592 C C . ASN A 1 197 ? 14.057 3.258 -38.708 1.00 92.25 197 ASN A C 1
ATOM 1594 O O . ASN A 1 197 ? 13.955 3.769 -39.821 1.00 92.25 197 ASN A O 1
ATOM 1598 N N . LYS A 1 198 ? 14.227 3.988 -37.595 1.00 87.88 198 LYS A N 1
ATOM 1599 C CA . LYS A 1 198 ? 14.122 5.453 -37.475 1.00 87.88 198 LYS A CA 1
ATOM 1600 C C . LYS A 1 198 ? 12.706 5.998 -37.663 1.00 87.88 198 LYS A C 1
ATOM 1602 O O . LYS A 1 198 ? 12.544 7.197 -37.892 1.00 87.88 198 LYS A O 1
ATOM 1607 N N . ASP A 1 199 ? 11.697 5.140 -37.550 1.00 93.69 199 ASP A N 1
ATOM 1608 C CA . ASP A 1 199 ? 10.314 5.582 -37.444 1.00 93.69 199 ASP A CA 1
ATOM 1609 C C . ASP A 1 199 ? 10.084 6.153 -36.043 1.00 93.69 199 ASP A C 1
ATOM 1611 O O . ASP A 1 199 ? 10.377 5.509 -35.032 1.00 93.69 199 ASP A O 1
ATOM 1615 N N . ILE A 1 200 ? 9.573 7.383 -35.995 1.00 95.44 200 ILE A N 1
ATOM 1616 C CA . ILE A 1 200 ? 9.325 8.110 -34.750 1.00 95.44 200 ILE A CA 1
ATOM 1617 C C . ILE A 1 200 ? 7.820 8.171 -34.521 1.00 95.44 200 ILE A C 1
ATOM 1619 O O . ILE A 1 200 ? 7.073 8.703 -35.342 1.00 95.44 200 ILE A O 1
ATOM 1623 N N . THR A 1 201 ? 7.385 7.655 -33.377 1.00 96.62 201 THR A N 1
ATOM 1624 C CA . THR A 1 201 ? 6.015 7.794 -32.879 1.00 96.62 201 THR A CA 1
ATOM 1625 C C . THR A 1 201 ? 6.033 8.653 -31.627 1.00 96.62 201 THR A C 1
ATOM 1627 O O . THR A 1 201 ? 6.857 8.448 -30.743 1.00 96.62 201 THR A O 1
ATOM 1630 N N . ASN A 1 202 ? 5.124 9.613 -31.533 1.00 96.94 202 ASN A N 1
ATOM 1631 C CA . ASN A 1 202 ? 4.982 10.474 -30.370 1.00 96.94 202 ASN A CA 1
ATOM 1632 C C . ASN A 1 202 ? 3.523 10.554 -29.920 1.00 96.94 202 ASN A C 1
ATOM 1634 O O . ASN A 1 202 ? 2.586 10.281 -30.676 1.00 96.94 202 ASN A O 1
ATOM 1638 N N . GLY A 1 203 ? 3.329 10.938 -28.667 1.00 97.12 203 GLY A N 1
ATOM 1639 C CA . GLY A 1 203 ? 2.001 11.139 -28.114 1.00 97.12 203 GLY A CA 1
ATOM 1640 C C . GLY A 1 203 ? 2.047 11.440 -26.629 1.00 97.12 203 GLY A C 1
ATOM 1641 O O . GLY A 1 203 ? 3.032 11.983 -26.131 1.00 97.12 203 GLY A O 1
ATOM 1642 N N . SER A 1 204 ? 0.978 11.085 -25.927 1.00 97.38 204 SER A N 1
ATOM 1643 C CA . SER A 1 204 ? 0.862 11.291 -24.484 1.00 97.38 204 SER A CA 1
ATOM 1644 C C . SER A 1 204 ? 0.864 9.971 -23.729 1.00 97.38 204 SER A C 1
ATOM 1646 O O . SER A 1 204 ? 0.353 8.975 -24.245 1.00 97.38 204 SER A O 1
ATOM 1648 N N . TRP A 1 205 ? 1.351 9.980 -22.495 1.00 97.56 205 TRP A N 1
ATOM 1649 C CA . TRP A 1 205 ? 1.283 8.835 -21.596 1.00 97.56 205 TRP A CA 1
ATOM 1650 C C . TRP A 1 205 ? 0.702 9.212 -20.232 1.00 97.56 205 TRP A C 1
ATOM 1652 O O . TRP A 1 205 ? 0.748 10.368 -19.812 1.00 97.56 205 TRP A O 1
ATOM 1662 N N . SER A 1 206 ? 0.148 8.229 -19.534 1.00 94.81 206 SER A N 1
ATOM 1663 C CA . SER A 1 206 ? -0.294 8.347 -18.143 1.00 94.81 206 SER A CA 1
ATOM 1664 C C . SER A 1 206 ? -0.151 7.011 -17.423 1.00 94.81 206 SER A C 1
ATOM 1666 O O . SER A 1 206 ? -0.036 5.968 -18.062 1.00 94.81 206 SER A O 1
ATOM 1668 N N . VAL A 1 207 ? -0.170 7.036 -16.091 1.00 93.50 207 VAL A N 1
ATOM 1669 C CA . VAL A 1 207 ? -0.177 5.824 -15.262 1.00 93.50 207 VAL A CA 1
ATOM 1670 C C . VAL A 1 207 ? -1.556 5.677 -14.635 1.00 93.50 207 VAL A C 1
ATOM 1672 O O . VAL A 1 207 ? -1.992 6.567 -13.907 1.00 93.50 207 VAL A O 1
ATOM 1675 N N . ASP A 1 208 ? -2.228 4.562 -14.904 1.00 85.25 208 ASP A N 1
ATOM 1676 C CA . ASP A 1 208 ? -3.487 4.188 -14.265 1.00 85.25 208 ASP A CA 1
ATOM 1677 C C . ASP A 1 208 ? -3.227 3.127 -13.188 1.00 85.25 208 ASP A C 1
ATOM 1679 O O . ASP A 1 208 ? -2.555 2.123 -13.430 1.00 85.25 208 ASP A O 1
ATOM 1683 N N . ASN A 1 209 ? -3.744 3.366 -11.981 1.00 74.94 209 ASN A N 1
ATOM 1684 C CA . ASN A 1 209 ? -3.677 2.443 -10.840 1.00 74.94 209 ASN A CA 1
ATOM 1685 C C . ASN A 1 209 ? -2.277 1.873 -10.525 1.00 74.94 209 ASN A C 1
ATOM 1687 O O . ASN A 1 209 ? -2.171 0.760 -10.026 1.00 74.94 209 ASN A O 1
ATOM 1691 N N . SER A 1 210 ? -1.211 2.631 -10.808 1.00 77.81 210 SER A N 1
ATOM 1692 C CA . SER A 1 210 ? 0.202 2.281 -10.548 1.00 77.81 210 SER A CA 1
ATOM 1693 C C . SER A 1 210 ? 0.790 1.106 -11.340 1.00 77.81 210 SER A C 1
ATOM 1695 O O . SER A 1 210 ? 2.012 1.003 -11.405 1.00 77.81 210 SER A O 1
ATOM 1697 N N . ASP A 1 211 ? -0.036 0.297 -12.001 1.00 88.38 211 ASP A N 1
ATOM 1698 C CA . ASP A 1 211 ? 0.403 -0.933 -12.673 1.00 88.38 211 ASP A CA 1
ATOM 1699 C C . ASP A 1 211 ? 0.142 -0.912 -14.188 1.00 88.38 211 ASP A C 1
ATOM 1701 O O . ASP A 1 211 ? 0.504 -1.850 -14.897 1.00 88.38 211 ASP A O 1
ATOM 1705 N N . ILE A 1 212 ? -0.490 0.142 -14.715 1.00 92.56 212 ILE A N 1
ATOM 1706 C CA . ILE A 1 212 ? -0.826 0.263 -16.138 1.00 92.56 212 ILE A CA 1
ATOM 1707 C C . ILE A 1 212 ? -0.257 1.570 -16.679 1.00 92.56 212 ILE A C 1
ATOM 1709 O O . ILE A 1 212 ? -0.609 2.649 -16.209 1.00 92.56 212 ILE A O 1
ATOM 1713 N N . ILE A 1 213 ? 0.581 1.485 -17.709 1.00 96.31 213 ILE A N 1
ATOM 1714 C CA . ILE A 1 213 ? 0.975 2.641 -18.516 1.00 96.31 213 ILE A CA 1
ATOM 1715 C C . ILE A 1 213 ? 0.006 2.718 -19.691 1.00 96.31 213 ILE A C 1
ATOM 1717 O O . ILE A 1 213 ? -0.129 1.776 -20.476 1.00 96.31 213 ILE A O 1
ATOM 1721 N N . GLU A 1 214 ? -0.685 3.841 -19.808 1.00 96.75 214 GLU A N 1
ATOM 1722 C CA . GLU A 1 214 ? -1.562 4.134 -20.930 1.00 96.75 214 GLU A CA 1
ATOM 1723 C C . GLU A 1 214 ? -0.835 5.047 -21.905 1.00 96.75 214 GLU A C 1
ATOM 1725 O O . GLU A 1 214 ? -0.411 6.140 -21.537 1.00 96.75 214 GLU A O 1
ATOM 1730 N N . ILE A 1 215 ? -0.699 4.607 -23.153 1.00 96.88 215 ILE A N 1
ATOM 1731 C CA . ILE A 1 215 ? -0.044 5.361 -24.219 1.00 96.88 215 ILE A CA 1
ATOM 1732 C C . ILE A 1 215 ? -1.094 5.744 -25.257 1.00 96.88 215 ILE A C 1
ATOM 1734 O O . ILE A 1 215 ? -1.826 4.895 -25.767 1.00 96.88 215 ILE A O 1
ATOM 1738 N N . ARG A 1 216 ? -1.173 7.032 -25.595 1.00 96.44 216 ARG A N 1
ATOM 1739 C CA . ARG A 1 216 ? -2.104 7.558 -26.595 1.00 96.44 216 ARG A CA 1
ATOM 1740 C C . ARG A 1 216 ? -1.348 8.225 -27.739 1.00 96.44 216 ARG A C 1
ATOM 1742 O O . ARG A 1 216 ? -0.662 9.222 -27.535 1.00 96.44 216 ARG A O 1
ATOM 1749 N N . PHE A 1 217 ? -1.541 7.717 -28.954 1.00 96.25 217 PHE A N 1
ATOM 1750 C CA . PHE A 1 217 ? -0.966 8.252 -30.194 1.00 96.25 217 PHE A CA 1
ATOM 1751 C C . PHE A 1 217 ? -1.903 7.962 -31.372 1.00 96.25 217 PHE A C 1
ATOM 1753 O O . PHE A 1 217 ? -2.570 6.932 -31.384 1.00 96.25 217 PHE A O 1
ATOM 1760 N N . ASN A 1 218 ? -1.987 8.852 -32.367 1.00 91.56 218 ASN A N 1
ATOM 1761 C CA . ASN A 1 218 ? -2.791 8.651 -33.590 1.00 91.56 218 ASN A CA 1
ATOM 1762 C C . ASN A 1 218 ? -4.218 8.106 -33.340 1.00 91.56 218 ASN A C 1
ATOM 1764 O O . ASN A 1 218 ? -4.667 7.176 -34.010 1.00 91.56 218 ASN A O 1
ATOM 1768 N N . SER A 1 219 ? -4.913 8.653 -32.333 1.00 90.69 219 SER A N 1
ATOM 1769 C CA . SER A 1 219 ? -6.252 8.224 -31.877 1.00 90.69 219 SER A CA 1
ATOM 1770 C C . SER A 1 219 ? -6.348 6.807 -31.290 1.00 90.69 219 SER A C 1
ATOM 1772 O O . SER A 1 219 ? -7.445 6.370 -30.943 1.00 90.69 219 SER A O 1
ATOM 1774 N N . ARG A 1 220 ? -5.230 6.096 -31.140 1.00 94.25 220 ARG A N 1
ATOM 1775 C CA . ARG A 1 220 ? -5.143 4.805 -30.454 1.00 94.25 220 ARG A CA 1
ATOM 1776 C C . ARG A 1 220 ? -4.838 5.012 -28.977 1.00 94.25 220 ARG A C 1
ATOM 1778 O O . ARG A 1 220 ? -4.170 5.975 -28.605 1.00 94.25 220 ARG A O 1
ATOM 1785 N N . LEU A 1 221 ? -5.344 4.097 -28.161 1.00 95.44 221 LEU A N 1
ATOM 1786 C CA . LEU A 1 221 ? -5.003 3.951 -26.753 1.00 95.44 221 LEU A CA 1
ATOM 1787 C C . LEU A 1 221 ? -4.444 2.544 -26.579 1.00 95.44 221 LEU A C 1
ATOM 1789 O O . LEU A 1 221 ? -5.153 1.571 -26.836 1.00 95.44 221 LEU A O 1
ATOM 1793 N N . GLU A 1 222 ? -3.196 2.448 -26.156 1.00 96.19 222 GLU A N 1
ATOM 1794 C CA . GLU A 1 222 ? -2.535 1.187 -25.842 1.00 96.19 222 GLU A CA 1
ATOM 1795 C C . GLU A 1 222 ? -2.270 1.104 -24.339 1.00 96.19 222 GLU A C 1
ATOM 1797 O O . GLU A 1 222 ? -2.056 2.121 -23.676 1.00 96.19 222 GLU A O 1
ATOM 1802 N N . LYS A 1 223 ? -2.332 -0.114 -23.792 1.00 96.19 223 LYS A N 1
ATOM 1803 C CA . LYS A 1 223 ? -2.174 -0.382 -22.359 1.00 96.19 223 LYS A CA 1
ATOM 1804 C C . LYS A 1 223 ? -1.031 -1.356 -22.135 1.00 96.19 223 LYS A C 1
ATOM 1806 O O . LYS A 1 223 ? -0.995 -2.426 -22.740 1.00 96.19 223 LYS A O 1
ATOM 1811 N N . PHE A 1 224 ? -0.109 -0.956 -21.276 1.00 96.38 224 PHE A N 1
ATOM 1812 C CA . PHE A 1 224 ? 1.130 -1.657 -20.986 1.00 96.38 224 PHE A CA 1
ATOM 1813 C C . PHE A 1 224 ? 1.086 -2.013 -19.501 1.00 96.38 224 PHE A C 1
ATOM 1815 O O . PHE A 1 224 ? 1.119 -1.127 -18.648 1.00 96.38 224 PHE A O 1
ATOM 1822 N N . TYR A 1 225 ? 0.969 -3.297 -19.185 1.00 93.88 225 TYR A N 1
ATOM 1823 C CA . TYR A 1 225 ? 0.846 -3.765 -17.806 1.00 93.88 225 TYR A CA 1
ATOM 1824 C C . TYR A 1 225 ? 2.238 -3.942 -17.212 1.00 93.88 225 TYR A C 1
ATOM 1826 O O . TYR A 1 225 ? 3.008 -4.776 -17.685 1.00 93.88 225 TYR A O 1
ATOM 1834 N N . ILE A 1 226 ? 2.586 -3.148 -16.206 1.00 95.31 226 ILE A N 1
ATOM 1835 C CA . ILE A 1 226 ? 3.886 -3.203 -15.541 1.00 95.31 226 ILE A CA 1
ATOM 1836 C C . ILE A 1 226 ? 3.988 -4.537 -14.794 1.00 95.31 226 ILE A C 1
ATOM 1838 O O . ILE A 1 226 ? 3.165 -4.857 -13.944 1.00 95.31 226 ILE A O 1
ATOM 1842 N N . LEU A 1 227 ? 5.019 -5.315 -15.116 1.00 91.81 227 LEU A N 1
ATOM 1843 C CA . LEU A 1 227 ? 5.360 -6.557 -14.420 1.00 91.81 227 LEU A CA 1
ATOM 1844 C C . LEU A 1 227 ? 6.449 -6.316 -13.370 1.00 91.81 227 LEU A C 1
ATOM 1846 O O . LEU A 1 227 ? 6.425 -6.907 -12.296 1.00 91.81 227 LEU A O 1
ATOM 1850 N N . GLU A 1 228 ? 7.418 -5.457 -13.690 1.00 92.88 228 GLU A N 1
ATOM 1851 C CA . GLU A 1 228 ? 8.520 -5.093 -12.801 1.00 92.88 228 GLU A CA 1
ATOM 1852 C C . GLU A 1 228 ? 9.028 -3.691 -13.155 1.00 92.88 228 GLU A C 1
ATOM 1854 O O . GLU A 1 228 ? 9.264 -3.395 -14.326 1.00 92.88 228 GLU A O 1
ATOM 1859 N N . LEU A 1 229 ? 9.236 -2.835 -12.151 1.00 95.12 229 LEU A N 1
ATOM 1860 C CA . LEU A 1 229 ? 9.806 -1.500 -12.334 1.00 95.12 229 LEU A CA 1
ATOM 1861 C C . LEU A 1 229 ? 10.887 -1.215 -11.285 1.00 95.12 229 LEU A C 1
ATOM 1863 O O . LEU A 1 229 ? 10.626 -1.133 -10.083 1.00 95.12 229 LEU A O 1
ATOM 1867 N N . SER A 1 230 ? 12.110 -1.004 -11.761 1.00 92.94 230 SER A N 1
ATOM 1868 C CA . SER A 1 230 ? 13.279 -0.609 -10.971 1.00 92.94 230 SER A CA 1
ATOM 1869 C C . SER A 1 230 ? 13.972 0.605 -11.595 1.00 92.94 230 SER A C 1
ATOM 1871 O O . SER A 1 230 ? 13.646 1.016 -12.704 1.00 92.94 230 SER A O 1
ATOM 1873 N N . GLU A 1 231 ? 14.994 1.141 -10.924 1.00 91.75 231 GLU A N 1
ATOM 1874 C CA . GLU A 1 231 ? 15.805 2.260 -11.439 1.00 91.75 231 GLU A CA 1
ATOM 1875 C C . GLU A 1 231 ? 16.476 1.975 -12.793 1.00 91.75 231 GLU A C 1
ATOM 1877 O O . GLU A 1 231 ? 16.880 2.897 -13.494 1.00 91.75 231 GLU A O 1
ATOM 1882 N N . LYS A 1 232 ? 16.649 0.699 -13.157 1.00 95.69 232 LYS A N 1
ATOM 1883 C CA . LYS A 1 232 ? 17.412 0.290 -14.347 1.00 95.69 232 LYS A CA 1
ATOM 1884 C C . LYS A 1 232 ? 16.622 -0.566 -15.319 1.00 95.69 232 LYS A C 1
ATOM 1886 O O . LYS A 1 232 ? 17.104 -0.820 -16.422 1.00 95.69 232 LYS A O 1
ATOM 1891 N N . THR A 1 233 ? 15.468 -1.084 -14.922 1.00 96.50 233 THR A N 1
ATOM 1892 C CA . THR A 1 233 ? 14.742 -2.092 -15.698 1.00 96.50 233 THR A CA 1
ATOM 1893 C C . THR A 1 233 ? 13.244 -1.887 -15.564 1.00 96.50 233 THR A C 1
ATOM 1895 O O . THR A 1 233 ? 12.745 -1.732 -14.451 1.00 96.50 233 THR A O 1
ATOM 1898 N N . LEU A 1 234 ? 12.564 -1.898 -16.707 1.00 97.38 234 LEU A N 1
ATOM 1899 C CA . LEU A 1 234 ? 11.114 -1.863 -16.838 1.00 97.38 234 LEU A CA 1
ATOM 1900 C C . LEU A 1 234 ? 10.697 -3.104 -17.623 1.00 97.38 234 LEU A C 1
ATOM 1902 O O . LEU A 1 234 ? 11.010 -3.220 -18.807 1.00 97.38 234 LEU A O 1
ATOM 1906 N N . SER A 1 235 ? 9.997 -4.023 -16.969 1.00 96.69 235 SER A N 1
ATOM 1907 C CA . SER A 1 235 ? 9.359 -5.169 -17.610 1.00 96.69 235 SER A CA 1
ATOM 1908 C C . SER A 1 235 ? 7.857 -4.934 -17.671 1.00 96.69 235 SER A C 1
ATOM 1910 O O . SER A 1 235 ? 7.250 -4.570 -16.664 1.00 96.69 235 SER A O 1
ATOM 1912 N N . TYR A 1 236 ? 7.250 -5.155 -18.832 1.00 96.69 236 TYR A N 1
ATOM 1913 C CA . TYR A 1 236 ? 5.818 -4.954 -19.035 1.00 96.69 236 TYR A CA 1
ATOM 1914 C C . TYR A 1 236 ? 5.222 -5.989 -19.992 1.00 96.69 236 TYR A C 1
ATOM 1916 O O . TYR A 1 236 ? 5.933 -6.643 -20.759 1.00 96.69 236 TYR A O 1
ATOM 1924 N N . GLU A 1 237 ? 3.904 -6.139 -19.945 1.00 96.06 237 GLU A N 1
ATOM 1925 C CA . GLU A 1 237 ? 3.119 -6.958 -20.859 1.00 96.06 237 GLU A CA 1
ATOM 1926 C C . GLU A 1 237 ? 2.268 -6.073 -21.774 1.00 96.06 237 GLU A C 1
ATOM 1928 O O . GLU A 1 237 ? 1.585 -5.153 -21.322 1.00 96.06 237 GLU A O 1
ATOM 1933 N N . HIS A 1 238 ? 2.302 -6.360 -23.073 1.00 95.88 238 HIS A N 1
ATOM 1934 C CA . HIS A 1 238 ? 1.484 -5.704 -24.088 1.00 95.88 238 HIS A CA 1
ATOM 1935 C C . HIS A 1 238 ? 1.070 -6.737 -25.143 1.00 95.88 238 HIS A C 1
ATOM 1937 O O . HIS A 1 238 ? 1.906 -7.490 -25.641 1.00 95.88 238 HIS A O 1
ATOM 1943 N N . ASN A 1 239 ? -0.224 -6.805 -25.472 1.00 94.00 239 ASN A N 1
ATOM 1944 C CA . ASN A 1 239 ? -0.783 -7.776 -26.426 1.00 94.00 239 ASN A CA 1
ATOM 1945 C C . ASN A 1 239 ? -0.336 -9.232 -26.159 1.00 94.00 239 ASN A C 1
ATOM 1947 O O . ASN A 1 239 ? 0.093 -9.939 -27.073 1.00 94.00 239 ASN A O 1
ATOM 1951 N N . ASN A 1 240 ? -0.410 -9.673 -24.896 1.00 91.88 240 ASN A N 1
ATOM 1952 C CA . ASN A 1 240 ? 0.015 -11.001 -24.415 1.00 91.88 240 ASN A CA 1
ATOM 1953 C C . ASN A 1 240 ? 1.506 -11.327 -24.645 1.00 91.88 240 ASN A C 1
ATOM 1955 O O . ASN A 1 240 ? 1.911 -12.488 -24.583 1.00 91.88 240 ASN A O 1
ATOM 1959 N N . SER A 1 241 ? 2.327 -10.319 -24.943 1.00 94.44 241 SER A N 1
ATOM 1960 C CA . SER A 1 241 ? 3.773 -10.444 -25.118 1.00 94.44 241 SER A CA 1
ATOM 1961 C C . SER A 1 241 ? 4.494 -9.676 -24.019 1.00 94.44 241 SER A C 1
ATOM 1963 O O . SER A 1 241 ? 4.050 -8.607 -23.604 1.00 94.44 241 SER A O 1
ATOM 1965 N N . ARG A 1 242 ? 5.611 -10.228 -23.539 1.00 96.38 242 ARG A N 1
ATOM 1966 C CA . ARG A 1 242 ? 6.425 -9.615 -22.485 1.00 96.38 242 ARG A CA 1
ATOM 1967 C C . ARG A 1 242 ? 7.622 -8.899 -23.080 1.00 96.38 242 ARG A C 1
ATOM 1969 O O . ARG A 1 242 ? 8.317 -9.453 -23.929 1.00 96.38 242 ARG A O 1
ATOM 1976 N N . PHE A 1 243 ? 7.880 -7.709 -22.566 1.00 96.56 243 PHE A N 1
ATOM 1977 C CA . PHE A 1 243 ? 8.959 -6.834 -22.992 1.00 96.56 243 PHE A CA 1
ATOM 1978 C C . PHE A 1 243 ? 9.771 -6.397 -21.779 1.00 96.56 243 PHE A C 1
ATOM 1980 O O . PHE A 1 243 ? 9.233 -6.259 -20.679 1.00 96.56 243 PHE A O 1
ATOM 1987 N N . THR A 1 244 ? 11.064 -6.163 -21.985 1.00 97.31 244 THR A N 1
ATOM 1988 C CA . THR A 1 244 ? 11.972 -5.682 -20.941 1.00 97.31 244 THR A CA 1
ATOM 1989 C C . THR A 1 244 ? 12.871 -4.603 -21.519 1.00 97.31 244 THR A C 1
ATOM 1991 O O . THR A 1 244 ? 13.675 -4.869 -22.412 1.00 97.31 244 THR A O 1
ATOM 1994 N N . LEU A 1 245 ? 12.764 -3.397 -20.972 1.00 97.25 245 LEU A N 1
ATOM 1995 C CA . LEU A 1 245 ? 13.581 -2.246 -21.328 1.00 97.25 245 LEU A CA 1
ATOM 1996 C C . LEU A 1 245 ? 14.613 -1.976 -20.237 1.00 97.25 245 LEU A C 1
ATOM 1998 O O . LEU A 1 245 ? 14.360 -2.180 -19.046 1.00 97.25 245 LEU A O 1
ATOM 2002 N N . LYS A 1 246 ? 15.773 -1.461 -20.637 1.00 97.69 246 LYS A N 1
ATOM 2003 C CA . LYS A 1 246 ? 16.810 -0.979 -19.721 1.00 97.69 246 LYS A CA 1
ATOM 2004 C C . LYS A 1 246 ? 16.865 0.539 -19.747 1.00 97.69 246 LYS A C 1
ATOM 2006 O O . LYS A 1 246 ? 16.848 1.123 -20.828 1.00 97.69 246 LYS A O 1
ATOM 2011 N N . LYS A 1 247 ? 16.958 1.164 -18.574 1.00 96.81 247 LYS A N 1
ATOM 2012 C CA . LYS A 1 247 ? 17.088 2.620 -18.466 1.00 96.81 247 LYS A CA 1
ATOM 2013 C C . LYS A 1 247 ? 18.468 3.044 -18.968 1.00 96.81 247 LYS A C 1
ATOM 2015 O O . LYS A 1 247 ? 19.483 2.492 -18.534 1.00 96.81 247 LYS A O 1
ATOM 2020 N N . GLU A 1 248 ? 18.509 3.976 -19.909 1.00 93.75 248 GLU A N 1
ATOM 2021 C CA . GLU A 1 248 ? 19.745 4.580 -20.397 1.00 93.75 248 GLU A CA 1
ATOM 2022 C C . GLU A 1 248 ? 20.155 5.676 -19.409 1.00 93.75 248 GLU A C 1
ATOM 2024 O O . GLU A 1 248 ? 19.367 6.562 -19.075 1.00 93.75 248 GLU A O 1
ATOM 2029 N N . ASN A 1 249 ? 21.373 5.582 -18.874 1.00 82.88 249 ASN A N 1
ATOM 2030 C CA . ASN A 1 249 ? 21.879 6.613 -17.977 1.00 82.88 249 ASN A CA 1
ATOM 2031 C C . ASN A 1 249 ? 22.090 7.888 -18.799 1.00 82.88 249 ASN A C 1
ATOM 2033 O O . ASN A 1 249 ? 22.892 7.883 -19.733 1.00 82.88 249 ASN A O 1
ATOM 2037 N N . LEU A 1 250 ? 21.398 8.968 -18.439 1.00 68.12 250 LEU A N 1
ATOM 2038 C CA . LEU A 1 250 ? 21.741 10.305 -18.914 1.00 68.12 250 LEU A CA 1
ATOM 2039 C C . LEU A 1 250 ? 23.131 10.636 -18.346 1.00 68.12 250 LEU A C 1
ATOM 2041 O O . LEU A 1 250 ? 23.293 10.715 -17.127 1.00 68.12 250 LEU A O 1
ATOM 2045 N N . ILE A 1 251 ? 24.134 10.697 -19.226 1.00 47.91 251 ILE A N 1
ATOM 2046 C CA . ILE A 1 251 ? 25.515 11.103 -18.911 1.00 47.91 251 ILE A CA 1
ATOM 2047 C C . ILE A 1 251 ? 25.570 12.623 -18.790 1.00 47.91 251 ILE A C 1
ATOM 2049 O O . ILE A 1 251 ? 24.967 13.291 -19.660 1.00 47.91 251 ILE A O 1
#

Foldseek 3Di:
DPPVVVVVVVVVVLVVVLVCLVPDPLADPVLNVVLVVCSVPSVVSVVSVVVSSVVSVVVDPDDDDDDDDDDDDDDDDDPPVDDDLVVQLVVLVVCVVVVVDDPVRSVVSVVVSVVVVLVVVLCVDPVVVVLVVCVVVVVDDPVRSVVVSVVSSVVSLVVVLVVLQVVLLVLQAAWWDDPFFIWHAHPVQKIWTQGPVRDIWIDGWGDGSNQWIWTDGPNDTFIWGFPDTDNFWTWTDGPNDIDIITGDDPD

pLDDT: mean 82.95, std 17.27, range [30.11, 97.69]

Secondary structure (DSSP, 8-state):
--HHHHHHHHHHHHHHHHHHHHH-TTS-HHHHHHHHHGGGSHHHHHHHHHHHHHHHHHT-S--------------------PPPHHHHHHHHHHHHHTTSS-HHHHHHHHHHHHHHHHHHHHHTSHHHHHHHHHHHTTSS-HHHHHHHHHHHHHHHHHHHHHHHHHHHHHHH-EEEE-SSEEEEE-TTSEEEEEETT--EEEEEEEEETTTEEEEEETTEEEEEEEEEE-SSEEEEEETTEEEEEEEPP--

Radius of gyration: 33.16 Å; chains: 1; bounding box: 53×38×114 Å